Protein AF-0000000069057227 (afdb_homodimer)

pLDDT: mean 80.93, std 20.69, range [34.03, 97.88]

Foldseek 3Di:
DVVVVVVVVVVVVVVVVVVVVVVVVVLVVLLVVCLVPVVVLLVVLVVLLVVLLVVLVCCCVPVVDDPVLSVLLNVLSVLLVVQSVCPPAGDCPDPSNVVNVVSLVVNVVVLCVRCVVPVDDPVVSVVCCCRRRCPNVVSNVSSPSNNVVPPPPPPPPDDPVVVVVVVVVVVVVVVVVVVVVVVVVVVVVD/DVVVVVVVVVVVVVVVVVVVVVVVVVLVVLLVVCLVPVVVLLVVLVVLLVVLLVVLVCCCVPVVDDPVLSVLLNVLSVLLVVQSVCPPAGDCPDPSNVVNVVSLVVNVVVLCVRCVVPVDDPVVSVVCCCRRRCPNVVSNVSSNSNNVVPPPPPPPDDDPVVVVVVVVVVVVVVVVVVVVVVVVVVVVVD

Structure (mmCIF, N/CA/C/O backbone):
data_AF-0000000069057227-model_v1
#
loop_
_entity.id
_entity.type
_entity.pdbx_description
1 polymer 'Protein TEX261'
#
loop_
_atom_site.group_PDB
_atom_site.id
_atom_site.type_symbol
_atom_site.label_atom_id
_atom_site.label_alt_id
_atom_site.label_comp_id
_atom_site.label_asym_id
_atom_site.label_entity_id
_atom_site.label_seq_id
_atom_site.pdbx_PDB_ins_code
_atom_site.Cartn_x
_atom_site.Cartn_y
_atom_site.Cartn_z
_atom_site.occupancy
_atom_site.B_iso_or_equiv
_atom_site.auth_seq_id
_atom_site.auth_comp_id
_atom_site.auth_asym_id
_atom_site.auth_atom_id
_atom_site.pdbx_PDB_model_num
ATOM 1 N N . MET A 1 1 ? -23.094 21.875 3.227 1 73.94 1 MET A N 1
ATOM 2 C CA . MET A 1 1 ? -22.094 20.797 3.342 1 73.94 1 MET A CA 1
ATOM 3 C C . MET A 1 1 ? -21.234 20.719 2.084 1 73.94 1 MET A C 1
ATOM 5 O O . MET A 1 1 ? -20.656 19.672 1.795 1 73.94 1 MET A O 1
ATOM 9 N N . ILE A 1 2 ? -21.266 21.828 1.346 1 79.31 2 ILE A N 1
ATOM 10 C CA . ILE A 1 2 ? -20.641 21.953 0.037 1 79.31 2 ILE A CA 1
ATOM 11 C C . ILE A 1 2 ? -19.125 21.906 0.189 1 79.31 2 ILE A C 1
ATOM 13 O O . ILE A 1 2 ? -18.438 21.266 -0.604 1 79.31 2 ILE A O 1
ATOM 17 N N . PHE A 1 3 ? -18.641 22.484 1.221 1 90.69 3 PHE A N 1
ATOM 18 C CA . PHE A 1 3 ? -17.188 22.562 1.351 1 90.69 3 PHE A CA 1
ATOM 19 C C . PHE A 1 3 ? -16.625 21.203 1.753 1 90.69 3 PHE A C 1
ATOM 21 O O . PHE A 1 3 ? -15.484 20.891 1.412 1 90.69 3 PHE A O 1
ATOM 28 N N . MET A 1 4 ? -17.484 20.469 2.295 1 89.75 4 MET A N 1
ATOM 29 C CA . MET A 1 4 ? -17.062 19.125 2.674 1 89.75 4 MET A CA 1
ATOM 30 C C . MET A 1 4 ? -16.828 18.266 1.438 1 89.75 4 MET A C 1
ATOM 32 O O . MET A 1 4 ? -15.961 17.391 1.452 1 89.75 4 MET A O 1
ATOM 36 N N . PHE A 1 5 ? -17.547 18.578 0.47 1 90.56 5 PHE A N 1
ATOM 37 C CA . PHE A 1 5 ? -17.344 17.844 -0.779 1 90.56 5 PHE A CA 1
ATOM 38 C C . PHE A 1 5 ? -15.961 18.156 -1.357 1 90.56 5 PHE A C 1
ATOM 40 O O . PHE A 1 5 ? -15.32 17.281 -1.94 1 90.56 5 PHE A O 1
ATOM 47 N N . LEU A 1 6 ? -15.594 19.344 -1.167 1 92.5 6 LEU A N 1
ATOM 48 C CA . LEU A 1 6 ? -14.258 19.719 -1.617 1 92.5 6 LEU A CA 1
ATOM 49 C C . LEU A 1 6 ? -13.188 19 -0.812 1 92.5 6 LEU A C 1
ATOM 51 O O . LEU A 1 6 ? -12.211 18.484 -1.378 1 92.5 6 LEU A O 1
ATOM 55 N N . VAL A 1 7 ? -13.398 18.922 0.447 1 94.06 7 VAL A N 1
ATOM 56 C CA . VAL A 1 7 ? -12.445 18.234 1.32 1 94.06 7 VAL A CA 1
ATOM 57 C C . VAL A 1 7 ? -12.406 16.75 0.978 1 94.06 7 VAL A C 1
ATOM 59 O O . VAL A 1 7 ? -11.328 16.141 0.958 1 94.06 7 VAL A O 1
ATOM 62 N N . ILE A 1 8 ? -13.492 16.188 0.629 1 93.88 8 ILE A N 1
ATOM 63 C CA . ILE A 1 8 ? -13.562 14.781 0.226 1 93.88 8 ILE A CA 1
ATOM 64 C C . ILE A 1 8 ? -12.766 14.578 -1.062 1 93.88 8 ILE A C 1
ATOM 66 O O . ILE A 1 8 ? -12 13.617 -1.178 1 93.88 8 ILE A O 1
ATOM 70 N N . ALA A 1 9 ? -12.977 15.492 -1.976 1 93.44 9 ALA A N 1
ATOM 71 C CA . ALA A 1 9 ? -12.273 15.398 -3.254 1 93.44 9 ALA A CA 1
ATOM 72 C C . ALA A 1 9 ? -10.766 15.461 -3.055 1 93.44 9 ALA A C 1
ATOM 74 O O . ALA A 1 9 ? -10.023 14.656 -3.631 1 93.44 9 ALA A O 1
ATOM 75 N N . ILE A 1 10 ? -10.297 16.312 -2.23 1 94.44 10 ILE A N 1
ATOM 76 C CA . ILE A 1 10 ? -8.875 16.453 -1.944 1 94.44 10 ILE A CA 1
ATOM 77 C C . ILE A 1 10 ? -8.352 15.195 -1.264 1 94.44 10 ILE A C 1
ATOM 79 O O . ILE A 1 10 ? -7.27 14.703 -1.6 1 94.44 10 ILE A O 1
ATOM 83 N N . ALA A 1 11 ? -9.117 14.688 -0.417 1 94.56 11 ALA A N 1
ATOM 84 C CA . ALA A 1 11 ? -8.719 13.492 0.321 1 94.56 11 ALA A CA 1
ATOM 85 C C . ALA A 1 11 ? -8.57 12.297 -0.613 1 94.56 11 ALA A C 1
ATOM 87 O O . ALA A 1 11 ? -7.594 11.547 -0.518 1 94.56 11 ALA A O 1
ATOM 88 N N . VAL A 1 12 ? -9.523 12.156 -1.506 1 93.75 12 VAL A N 1
ATOM 89 C CA . VAL A 1 12 ? -9.508 11.031 -2.428 1 93.75 12 VAL A CA 1
ATOM 90 C C . VAL A 1 12 ? -8.273 11.102 -3.32 1 93.75 12 VAL A C 1
ATOM 92 O O . VAL A 1 12 ? -7.594 10.102 -3.537 1 93.75 12 VAL A O 1
ATOM 95 N N . VAL A 1 13 ? -7.996 12.242 -3.775 1 91.69 13 VAL A N 1
ATOM 96 C CA . VAL A 1 13 ? -6.84 12.438 -4.641 1 91.69 13 VAL A CA 1
ATOM 97 C C . VAL A 1 13 ? -5.559 12.117 -3.873 1 91.69 13 VAL A C 1
ATOM 99 O O . VAL A 1 13 ? -4.676 11.422 -4.383 1 91.69 13 VAL A O 1
ATOM 102 N N . LEU A 1 14 ? -5.434 12.562 -2.693 1 92.81 14 LEU A N 1
ATOM 103 C CA . LEU A 1 14 ? -4.266 12.312 -1.857 1 92.81 14 LEU A CA 1
ATOM 104 C C . LEU A 1 14 ? -4.117 10.828 -1.55 1 92.81 14 LEU A C 1
ATOM 106 O O . LEU A 1 14 ? -3.014 10.281 -1.606 1 92.81 14 LEU A O 1
ATOM 110 N N . GLN A 1 15 ? -5.227 10.266 -1.294 1 92.69 15 GLN A N 1
ATOM 111 C CA . GLN A 1 15 ? -5.199 8.852 -0.96 1 92.69 15 GLN A CA 1
ATOM 112 C C . GLN A 1 15 ? -4.793 8.008 -2.168 1 92.69 15 GLN A C 1
ATOM 114 O O . GLN A 1 15 ? -3.984 7.082 -2.045 1 92.69 15 GLN A O 1
ATOM 119 N N . ILE A 1 16 ? -5.328 8.312 -3.271 1 92.88 16 ILE A N 1
ATOM 120 C CA . ILE A 1 16 ? -4.973 7.594 -4.488 1 92.88 16 ILE A CA 1
ATOM 121 C C . ILE A 1 16 ? -3.488 7.785 -4.789 1 92.88 16 ILE A C 1
ATOM 123 O O . ILE A 1 16 ? -2.793 6.832 -5.148 1 92.88 16 ILE A O 1
ATOM 127 N N . ALA A 1 17 ? -3.025 8.961 -4.625 1 89.94 17 ALA A N 1
ATOM 128 C CA . ALA A 1 17 ? -1.615 9.25 -4.875 1 89.94 17 ALA A CA 1
ATOM 129 C C . ALA A 1 17 ? -0.718 8.477 -3.912 1 89.94 17 ALA A C 1
ATOM 131 O O . ALA A 1 17 ? 0.281 7.887 -4.324 1 89.94 17 ALA A O 1
ATOM 132 N N . LEU A 1 18 ? -1.053 8.492 -2.684 1 92.69 18 LEU A N 1
ATOM 133 C CA . LEU A 1 18 ? -0.251 7.805 -1.675 1 92.69 18 LEU A CA 1
ATOM 134 C C . LEU A 1 18 ? -0.259 6.297 -1.906 1 92.69 18 LEU A C 1
ATOM 136 O O . LEU A 1 18 ? 0.792 5.652 -1.861 1 92.69 18 LEU A O 1
ATOM 140 N N . ILE A 1 19 ? -1.396 5.82 -2.195 1 93.38 19 ILE A N 1
ATOM 141 C CA . ILE A 1 19 ? -1.524 4.391 -2.447 1 93.38 19 ILE A CA 1
ATOM 142 C C . ILE A 1 19 ? -0.694 4.004 -3.668 1 93.38 19 ILE A C 1
ATOM 144 O O . ILE A 1 19 ? -0.01 2.979 -3.664 1 93.38 19 ILE A O 1
ATOM 148 N N . SER A 1 20 ? -0.792 4.797 -4.68 1 90.69 20 SER A N 1
ATOM 149 C CA . SER A 1 20 ? -0.023 4.531 -5.891 1 90.69 20 SER A CA 1
ATOM 150 C C . SER A 1 20 ? 1.474 4.504 -5.598 1 90.69 20 SER A C 1
ATOM 152 O O . SER A 1 20 ? 2.189 3.623 -6.086 1 90.69 20 SER A O 1
ATOM 154 N N . VAL A 1 21 ? 1.941 5.414 -4.801 1 90.38 21 VAL A N 1
ATOM 155 C CA . VAL A 1 21 ? 3.354 5.453 -4.438 1 90.38 21 VAL A CA 1
ATOM 156 C C . VAL A 1 21 ? 3.715 4.211 -3.625 1 90.38 21 VAL A C 1
ATOM 158 O O . VAL A 1 21 ? 4.762 3.6 -3.846 1 90.38 21 VAL A O 1
ATOM 161 N N . PHE A 1 22 ? 2.863 3.865 -2.709 1 91.88 22 PHE A N 1
ATOM 162 C CA . PHE A 1 22 ? 3.133 2.711 -1.858 1 91.88 22 PHE A CA 1
ATOM 163 C C . PHE A 1 22 ? 3.174 1.43 -2.682 1 91.88 22 PHE A C 1
ATOM 165 O O . PHE A 1 22 ? 4.066 0.598 -2.5 1 91.88 22 PHE A O 1
ATOM 172 N N . ILE A 1 23 ? 2.248 1.351 -3.543 1 91.94 23 ILE A N 1
ATOM 173 C CA . ILE A 1 23 ? 2.213 0.174 -4.406 1 91.94 23 ILE A CA 1
ATOM 174 C C . ILE A 1 23 ? 3.455 0.148 -5.293 1 91.94 23 ILE A C 1
ATOM 176 O O . ILE A 1 23 ? 4.129 -0.878 -5.395 1 91.94 23 ILE A O 1
ATOM 180 N N . GLY A 1 24 ? 3.73 1.257 -5.957 1 89.81 24 GLY A N 1
ATOM 181 C CA . GLY A 1 24 ? 4.906 1.342 -6.805 1 89.81 24 GLY A CA 1
ATOM 182 C C . GLY A 1 24 ? 6.195 1.016 -6.074 1 89.81 24 GLY A C 1
ATOM 183 O O . GLY A 1 24 ? 7.012 0.23 -6.562 1 89.81 24 GLY A O 1
ATOM 184 N N . ALA A 1 25 ? 6.391 1.604 -4.914 1 89.06 25 ALA A N 1
ATOM 185 C CA . ALA A 1 25 ? 7.582 1.361 -4.105 1 89.06 25 ALA A CA 1
ATOM 186 C C . ALA A 1 25 ? 7.648 -0.094 -3.65 1 89.06 25 ALA A C 1
ATOM 188 O O . ALA A 1 25 ? 8.727 -0.696 -3.631 1 89.06 25 ALA A O 1
ATOM 189 N N . GLY A 1 26 ? 6.555 -0.577 -3.281 1 91 26 GLY A N 1
ATOM 190 C CA . GLY A 1 26 ? 6.504 -1.965 -2.85 1 91 26 GLY A CA 1
ATOM 191 C C . GLY A 1 26 ? 6.875 -2.943 -3.949 1 91 26 GLY A C 1
ATOM 192 O O . GLY A 1 26 ? 7.668 -3.861 -3.729 1 91 26 GLY A O 1
ATOM 193 N N . VAL A 1 27 ? 6.27 -2.727 -5.113 1 89 27 VAL A N 1
ATOM 194 C CA . VAL A 1 27 ? 6.574 -3.582 -6.254 1 89 27 VAL A CA 1
ATOM 195 C C . VAL A 1 27 ? 8.055 -3.457 -6.617 1 89 27 VAL A C 1
ATOM 197 O O . VAL A 1 27 ? 8.711 -4.457 -6.906 1 89 27 VAL A O 1
ATOM 200 N N . TYR A 1 28 ? 8.477 -2.303 -6.574 1 85.19 28 TYR A N 1
ATOM 201 C CA . TYR A 1 28 ? 9.883 -2.066 -6.859 1 85.19 28 TYR A CA 1
ATOM 202 C C . TYR A 1 28 ? 10.773 -2.801 -5.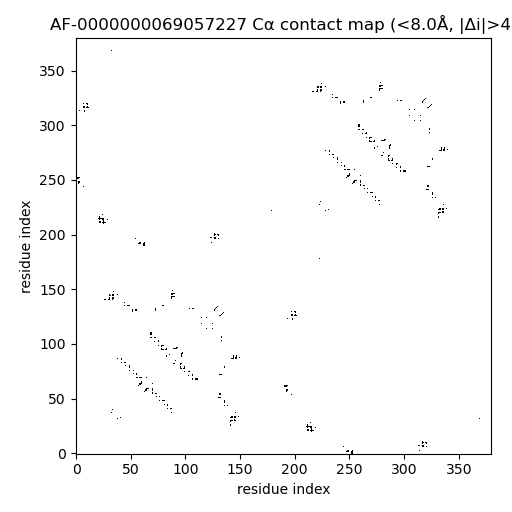859 1 85.19 28 TYR A C 1
ATOM 204 O O . TYR A 1 28 ? 11.758 -3.428 -6.242 1 85.19 28 TYR A O 1
ATOM 212 N N . TYR A 1 29 ? 10.445 -2.695 -4.695 1 86.81 29 TYR A N 1
ATOM 213 C CA . TYR A 1 29 ? 11.203 -3.348 -3.633 1 86.81 29 TYR A CA 1
ATOM 214 C C . TYR A 1 29 ? 11.211 -4.859 -3.82 1 86.81 29 TYR A C 1
ATOM 216 O O . TYR A 1 29 ? 12.266 -5.496 -3.715 1 86.81 29 TYR A O 1
ATOM 224 N N . LEU A 1 30 ? 10.18 -5.344 -4.09 1 90.31 30 LEU A N 1
ATOM 225 C CA . LEU A 1 30 ? 10.07 -6.785 -4.285 1 90.31 30 LEU A CA 1
ATOM 226 C C . LEU A 1 30 ? 10.828 -7.223 -5.531 1 90.31 30 LEU A C 1
ATOM 228 O O . LEU A 1 30 ? 11.461 -8.281 -5.539 1 90.31 30 LEU A O 1
ATOM 232 N N . ALA A 1 31 ? 10.727 -6.449 -6.566 1 86.69 31 ALA A N 1
ATOM 233 C CA . ALA A 1 31 ? 11.461 -6.75 -7.793 1 86.69 31 ALA A CA 1
ATOM 234 C C . ALA A 1 31 ? 12.961 -6.762 -7.539 1 86.69 31 ALA A C 1
ATOM 236 O O . ALA A 1 31 ? 13.672 -7.645 -8.031 1 86.69 31 ALA A O 1
ATOM 237 N N . GLU A 1 32 ? 13.398 -5.812 -6.855 1 84.5 32 GLU A N 1
ATOM 238 C CA . GLU A 1 32 ? 14.812 -5.762 -6.484 1 84.5 32 GLU A CA 1
ATOM 239 C C . GLU A 1 32 ? 15.203 -6.98 -5.652 1 84.5 32 GLU A C 1
ATOM 241 O O . GLU A 1 32 ? 16.297 -7.527 -5.82 1 84.5 32 GLU A O 1
ATOM 246 N N . PHE A 1 33 ? 14.398 -7.332 -4.785 1 84.56 33 PHE A N 1
ATOM 247 C CA . PHE A 1 33 ? 14.641 -8.516 -3.969 1 84.56 33 PHE A CA 1
ATOM 248 C C . PHE A 1 33 ? 14.789 -9.758 -4.84 1 84.56 33 PHE A C 1
ATOM 250 O O . PHE A 1 33 ? 15.695 -10.562 -4.633 1 84.56 33 PHE A O 1
ATOM 257 N N . VAL A 1 34 ? 13.922 -9.898 -5.816 1 88.25 34 VAL A N 1
ATOM 258 C CA . VAL A 1 34 ? 13.953 -11.031 -6.734 1 88.25 34 VAL A CA 1
ATOM 259 C C . VAL A 1 34 ? 15.258 -11.016 -7.527 1 88.25 34 VAL A C 1
ATOM 261 O O . VAL A 1 34 ? 15.875 -12.062 -7.742 1 88.25 34 VAL A O 1
ATOM 264 N N . GLU A 1 35 ? 15.711 -9.875 -7.949 1 84.44 35 GLU A N 1
ATOM 265 C CA . GLU A 1 35 ? 16.938 -9.734 -8.719 1 84.44 35 GLU A CA 1
ATOM 266 C C . GLU A 1 35 ? 18.172 -10.094 -7.879 1 84.44 35 GLU A C 1
ATOM 268 O O . GLU A 1 35 ? 19.094 -10.75 -8.359 1 84.44 35 GLU A O 1
ATOM 273 N N . GLU A 1 36 ? 18.141 -9.734 -6.703 1 83.94 36 GLU A N 1
ATOM 274 C CA . GLU A 1 36 ? 19.281 -9.953 -5.82 1 83.94 36 GLU A CA 1
ATOM 275 C C . GLU A 1 36 ? 19.312 -11.383 -5.297 1 83.94 36 GLU A C 1
ATOM 277 O O . GLU A 1 36 ? 20.375 -11.922 -5 1 83.94 36 GLU A O 1
ATOM 282 N N . HIS A 1 37 ? 18.188 -11.961 -5.121 1 86.5 37 HIS A N 1
ATOM 283 C CA . HIS A 1 37 ? 18.078 -13.312 -4.578 1 86.5 37 HIS A CA 1
ATOM 284 C C . HIS A 1 37 ? 17.281 -14.227 -5.516 1 86.5 37 HIS A C 1
ATOM 286 O O . HIS A 1 37 ? 16.297 -14.836 -5.109 1 86.5 37 HIS A O 1
ATOM 292 N N . THR A 1 38 ? 17.719 -14.422 -6.617 1 86.88 38 THR A N 1
ATOM 293 C CA . THR A 1 38 ? 17.031 -15.156 -7.668 1 86.88 38 THR A CA 1
ATOM 294 C C . THR A 1 38 ? 16.875 -16.625 -7.281 1 86.88 38 THR A C 1
ATOM 296 O O . THR A 1 38 ? 15.805 -17.219 -7.473 1 86.88 38 THR A O 1
ATOM 299 N N . ALA A 1 39 ? 17.953 -17.172 -6.762 1 88.44 39 ALA A N 1
ATOM 300 C CA . ALA A 1 39 ? 17.906 -18.578 -6.383 1 88.44 39 ALA A CA 1
ATOM 301 C C . ALA A 1 39 ? 16.844 -18.828 -5.305 1 88.44 39 ALA A C 1
ATOM 303 O O . ALA A 1 39 ? 16.078 -19.781 -5.379 1 88.44 39 ALA A O 1
ATOM 304 N N . LEU A 1 40 ? 16.891 -18.016 -4.355 1 88.75 40 LEU A N 1
ATOM 305 C CA . LEU A 1 40 ? 15.891 -18.109 -3.295 1 88.75 40 LEU A CA 1
ATOM 306 C C . LEU A 1 40 ? 14.484 -17.922 -3.852 1 88.75 40 LEU A C 1
ATOM 308 O O . LEU A 1 40 ? 13.555 -18.625 -3.457 1 88.75 40 LEU A O 1
ATOM 312 N N . THR A 1 41 ? 14.312 -16.953 -4.664 1 91.25 41 THR A N 1
ATOM 313 C CA . THR A 1 41 ? 13.008 -16.672 -5.262 1 91.25 41 THR A CA 1
ATOM 314 C C . THR A 1 41 ? 12.484 -17.891 -6.02 1 91.25 41 THR A C 1
ATOM 316 O O . THR A 1 41 ? 11.305 -18.219 -5.914 1 91.25 41 THR A O 1
ATOM 319 N N . LYS A 1 42 ? 13.312 -18.531 -6.734 1 92.81 42 LYS A N 1
ATOM 320 C CA . LYS A 1 42 ? 12.922 -19.734 -7.461 1 92.81 42 LYS A CA 1
ATOM 321 C C . LYS A 1 42 ? 12.391 -20.797 -6.508 1 92.81 42 LYS A C 1
ATOM 323 O O . LYS A 1 42 ? 11.352 -21.406 -6.773 1 92.81 42 LYS A O 1
ATOM 328 N N . LYS A 1 43 ? 13.078 -20.969 -5.488 1 93.69 43 LYS A N 1
ATOM 329 C CA . LYS A 1 43 ? 12.664 -21.938 -4.484 1 93.69 43 LYS A CA 1
ATOM 330 C C . LYS A 1 43 ? 11.312 -21.578 -3.885 1 93.69 43 LYS A C 1
ATOM 332 O O . LYS A 1 43 ? 10.453 -22.438 -3.686 1 93.69 43 LYS A O 1
ATOM 337 N N . VAL A 1 44 ? 11.164 -20.344 -3.605 1 93.06 44 VAL A N 1
ATOM 338 C CA . VAL A 1 44 ? 9.922 -19.844 -3.012 1 93.06 44 VAL A CA 1
ATOM 339 C C . VAL A 1 44 ? 8.766 -20.078 -3.979 1 93.06 44 VAL A C 1
ATOM 341 O O . VAL A 1 44 ? 7.684 -20.516 -3.574 1 93.06 44 VAL A O 1
ATOM 344 N N . ILE A 1 45 ? 8.969 -19.781 -5.207 1 94.75 45 ILE A N 1
ATOM 345 C CA . ILE A 1 45 ? 7.926 -19.969 -6.211 1 94.75 45 ILE A CA 1
ATOM 346 C C . ILE A 1 45 ? 7.566 -21.453 -6.289 1 94.75 45 ILE A C 1
ATOM 348 O O . ILE A 1 45 ? 6.383 -21.812 -6.332 1 94.75 45 ILE A O 1
ATOM 352 N N . LYS A 1 46 ? 8.555 -22.281 -6.32 1 95.56 46 LYS A N 1
ATOM 353 C CA . LYS A 1 46 ? 8.344 -23.719 -6.383 1 95.56 46 LYS A CA 1
ATOM 354 C C . LYS A 1 46 ? 7.484 -24.203 -5.215 1 95.56 46 LYS A C 1
ATOM 356 O O . LYS A 1 46 ? 6.5 -24.922 -5.414 1 95.56 46 LYS A O 1
ATOM 361 N N . TRP A 1 47 ? 7.844 -23.812 -4.098 1 95.25 47 TRP A N 1
ATOM 362 C CA . TRP A 1 47 ? 7.098 -24.203 -2.906 1 95.25 47 TRP A CA 1
ATOM 363 C C . TRP A 1 47 ? 5.672 -23.656 -2.959 1 95.25 47 TRP A C 1
ATOM 365 O O . TRP A 1 47 ? 4.73 -24.344 -2.551 1 95.25 47 TRP A O 1
ATOM 375 N N . THR A 1 48 ? 5.562 -22.375 -3.379 1 96.19 48 THR A N 1
ATOM 376 C CA . THR A 1 48 ? 4.238 -21.766 -3.49 1 96.19 48 THR A CA 1
ATOM 377 C C . THR A 1 48 ? 3.355 -22.578 -4.438 1 96.19 48 THR A C 1
ATOM 379 O O . THR A 1 48 ? 2.18 -22.812 -4.152 1 96.19 48 THR A O 1
ATOM 382 N N . ILE A 1 49 ? 3.92 -23.047 -5.523 1 97.19 49 ILE A N 1
ATOM 383 C CA . ILE A 1 49 ? 3.178 -23.844 -6.484 1 97.19 49 ILE A CA 1
ATOM 384 C C . ILE A 1 49 ? 2.654 -25.109 -5.805 1 97.19 49 ILE A C 1
ATOM 386 O O . ILE A 1 49 ? 1.48 -25.453 -5.949 1 97.19 49 ILE A O 1
ATOM 390 N N . HIS A 1 50 ? 3.488 -25.719 -5.043 1 96.75 50 HIS A N 1
ATOM 391 C CA . HIS A 1 50 ? 3.094 -26.938 -4.355 1 96.75 50 HIS A CA 1
ATOM 392 C C . HIS A 1 50 ? 1.976 -26.672 -3.354 1 96.75 50 HIS A C 1
ATOM 394 O O . HIS A 1 50 ? 1.021 -27.438 -3.26 1 96.75 50 HIS A O 1
ATOM 400 N N . VAL A 1 51 ? 2.119 -25.641 -2.65 1 95.81 51 VAL A N 1
ATOM 401 C CA . VAL A 1 51 ? 1.111 -25.297 -1.655 1 95.81 51 VAL A CA 1
ATOM 402 C C . VAL A 1 51 ? -0.229 -25.047 -2.342 1 95.81 51 VAL A C 1
ATOM 404 O O . VAL A 1 51 ? -1.271 -25.5 -1.873 1 95.81 51 VAL A O 1
ATOM 407 N N . VAL A 1 52 ? -0.222 -24.328 -3.477 1 97.25 52 VAL A N 1
ATOM 408 C CA . VAL A 1 52 ? -1.456 -24 -4.184 1 97.25 52 VAL A CA 1
ATOM 409 C C . VAL A 1 52 ? -2.072 -25.266 -4.758 1 97.25 52 VAL A C 1
ATOM 411 O O . VAL A 1 52 ? -3.297 -25.422 -4.77 1 97.25 52 VAL A O 1
ATOM 414 N N . ILE A 1 53 ? -1.251 -26.219 -5.242 1 97.25 53 ILE A N 1
ATOM 415 C CA . ILE A 1 53 ? -1.737 -27.5 -5.734 1 97.25 53 ILE A CA 1
ATOM 416 C C . ILE A 1 53 ? -2.455 -28.25 -4.609 1 97.25 53 ILE A C 1
ATOM 418 O O . ILE A 1 53 ? -3.551 -28.781 -4.809 1 97.25 53 ILE A O 1
ATOM 422 N N . ILE A 1 54 ? -1.864 -28.234 -3.471 1 96.25 54 ILE A N 1
ATOM 423 C CA . ILE A 1 54 ? -2.465 -28.891 -2.312 1 96.25 54 ILE A CA 1
ATOM 424 C C . ILE A 1 54 ? -3.793 -28.219 -1.971 1 96.25 54 ILE A C 1
ATOM 426 O O . ILE A 1 54 ? -4.766 -28.891 -1.624 1 96.25 54 ILE A O 1
ATOM 430 N N . CYS A 1 55 ? -3.842 -26.938 -2.088 1 95.81 55 CYS A N 1
ATOM 431 C CA . CYS A 1 55 ? -5.078 -26.203 -1.828 1 95.81 55 CYS A CA 1
ATOM 432 C C . CYS A 1 55 ? -6.168 -26.609 -2.814 1 95.81 55 CYS A C 1
ATOM 434 O O . CYS A 1 55 ? -7.32 -26.828 -2.428 1 95.81 55 CYS A O 1
ATOM 436 N N . HIS A 1 56 ? -5.82 -26.75 -4.09 1 96.69 56 HIS A N 1
ATOM 437 C CA . HIS A 1 56 ? -6.789 -27.172 -5.098 1 96.69 56 HIS A CA 1
ATOM 438 C C . HIS A 1 56 ? -7.332 -28.562 -4.785 1 96.69 56 HIS A C 1
ATOM 440 O O . HIS A 1 56 ? -8.539 -28.781 -4.844 1 96.69 56 HIS A O 1
ATOM 446 N N . ILE A 1 57 ? -6.453 -29.453 -4.418 1 95.75 57 ILE A N 1
ATOM 447 C CA . ILE A 1 57 ? -6.852 -30.812 -4.102 1 95.75 57 ILE A CA 1
ATOM 448 C C . ILE A 1 57 ? -7.754 -30.828 -2.873 1 95.75 57 ILE A C 1
ATOM 450 O O . ILE A 1 57 ? -8.781 -31.516 -2.848 1 95.75 57 ILE A O 1
ATOM 454 N N . GLY A 1 58 ? -7.379 -30.078 -1.907 1 94.81 58 GLY A N 1
ATOM 455 C CA . GLY A 1 58 ? -8.195 -29.969 -0.711 1 94.81 58 GLY A CA 1
ATOM 456 C C . GLY A 1 58 ? -9.578 -29.406 -0.981 1 94.81 58 GLY A C 1
ATOM 457 O O . GLY A 1 58 ? -10.57 -29.875 -0.419 1 94.81 58 GLY A O 1
ATOM 458 N N . LEU A 1 59 ? -9.695 -28.406 -1.794 1 95.06 59 LEU A N 1
ATOM 459 C CA . LEU A 1 59 ? -10.977 -27.797 -2.131 1 95.06 59 LEU A CA 1
ATOM 460 C C . LEU A 1 59 ? -11.875 -28.797 -2.861 1 95.06 59 LEU A C 1
ATOM 462 O O . LEU A 1 59 ? -13.094 -28.781 -2.678 1 95.06 59 LEU A O 1
ATOM 466 N N . TYR A 1 60 ? -11.281 -29.594 -3.639 1 94.25 60 TYR A N 1
ATOM 467 C CA . TYR A 1 60 ? -12.047 -30.625 -4.34 1 94.25 60 TYR A CA 1
ATOM 468 C C . TYR A 1 60 ? -12.547 -31.688 -3.373 1 94.25 60 TYR A C 1
ATOM 470 O O . TYR A 1 60 ? -13.734 -32.031 -3.367 1 94.25 60 TYR A O 1
ATOM 478 N N . VAL A 1 61 ? -11.695 -32.188 -2.494 1 93.81 61 VAL A N 1
ATOM 479 C CA . VAL A 1 61 ? -11.984 -33.344 -1.624 1 93.81 61 VAL A CA 1
ATOM 480 C C . VAL A 1 61 ? -12.906 -32.906 -0.49 1 93.81 61 VAL A C 1
ATOM 482 O O . VAL A 1 61 ? -13.875 -33.594 -0.173 1 93.81 61 VAL A O 1
ATOM 485 N N . PHE A 1 62 ? -12.758 -31.688 0.068 1 91.62 62 PHE A N 1
ATOM 486 C CA . PHE A 1 62 ? -13.445 -31.312 1.296 1 91.62 62 PHE A CA 1
ATOM 487 C C . PHE A 1 62 ? -14.594 -30.359 1 1 91.62 62 PHE A C 1
ATOM 489 O O . PHE A 1 62 ? -15.578 -30.312 1.738 1 91.62 62 PHE A O 1
ATOM 496 N N . ASP A 1 63 ? -14.492 -29.547 -0.024 1 90.75 63 ASP A N 1
ATOM 497 C CA . ASP A 1 63 ? -15.516 -28.531 -0.255 1 90.75 63 ASP A CA 1
ATOM 498 C C . ASP A 1 63 ? -16.312 -28.812 -1.527 1 90.75 63 ASP A C 1
ATOM 500 O O . ASP A 1 63 ? -17.188 -28.047 -1.912 1 90.75 63 ASP A O 1
ATOM 504 N N . ASN A 1 64 ? -15.984 -29.859 -2.232 1 88.06 64 ASN A N 1
ATOM 505 C CA . ASN A 1 64 ? -16.719 -30.344 -3.393 1 88.06 64 ASN A CA 1
ATOM 506 C C . ASN A 1 64 ? -16.812 -29.297 -4.488 1 88.06 64 ASN A C 1
ATOM 508 O O . ASN A 1 64 ? -17.875 -29.078 -5.062 1 88.06 64 ASN A O 1
ATOM 512 N N . LEU A 1 65 ? -15.758 -28.609 -4.738 1 90.31 65 LEU A N 1
ATOM 513 C CA . LEU A 1 65 ? -15.711 -27.719 -5.887 1 90.31 65 LEU A CA 1
ATOM 514 C C . LEU A 1 65 ? -15.75 -28.5 -7.191 1 90.31 65 LEU A C 1
ATOM 516 O O . LEU A 1 65 ? -15.336 -29.672 -7.234 1 90.31 65 LEU A O 1
ATOM 520 N N . PRO A 1 66 ? -16.375 -27.891 -8.188 1 92.19 66 PRO A N 1
ATOM 521 C CA . PRO A 1 66 ? -16.484 -28.594 -9.461 1 92.19 66 PRO A CA 1
ATOM 522 C C . PRO A 1 66 ? -15.125 -29.047 -10 1 92.19 66 PRO A C 1
ATOM 524 O O . PRO A 1 66 ? -14.125 -28.328 -9.859 1 92.19 66 PRO A O 1
ATOM 527 N N . LEU A 1 67 ? -15.078 -30.141 -10.594 1 93.94 67 LEU A N 1
ATOM 528 C CA . LEU A 1 67 ? -13.859 -30.75 -11.102 1 93.94 67 LEU A CA 1
ATOM 529 C C . LEU A 1 67 ? -13.25 -29.906 -12.219 1 93.94 67 LEU A C 1
ATOM 531 O O . LEU A 1 67 ? -12.031 -29.812 -12.352 1 93.94 67 LEU A O 1
ATOM 535 N N . THR A 1 68 ? -14.07 -29.25 -12.992 1 94.75 68 THR A N 1
ATOM 536 C CA . THR A 1 68 ? -13.57 -28.422 -14.094 1 94.75 68 THR A CA 1
ATOM 537 C C . THR A 1 68 ? -12.734 -27.266 -13.562 1 94.75 68 THR A C 1
ATOM 539 O O . THR A 1 68 ? -11.664 -26.969 -14.102 1 94.75 68 THR A O 1
ATOM 542 N N . LEU A 1 69 ? -13.242 -26.703 -12.547 1 95 69 LEU A N 1
ATOM 543 C CA . LEU A 1 69 ? -12.531 -25.578 -11.93 1 95 69 LEU A CA 1
ATOM 544 C C . LEU A 1 69 ? -11.195 -26.031 -11.352 1 95 69 LEU A C 1
ATOM 546 O O . LEU A 1 69 ? -10.164 -25.406 -11.586 1 95 69 LEU A O 1
ATOM 550 N N . ILE A 1 70 ? -11.156 -27.125 -10.672 1 96.5 70 ILE A N 1
ATOM 551 C CA . ILE A 1 70 ? -9.969 -27.656 -10.016 1 96.5 70 ILE A CA 1
ATOM 552 C C . ILE A 1 70 ? -8.977 -28.172 -11.062 1 96.5 70 ILE A C 1
ATOM 554 O O . ILE A 1 70 ? -7.773 -27.922 -10.953 1 96.5 70 ILE A O 1
ATOM 558 N N . ALA A 1 71 ? -9.492 -28.844 -12.055 1 96.62 71 ALA A N 1
ATOM 559 C CA . ALA A 1 71 ? -8.641 -29.391 -13.102 1 96.62 71 ALA A CA 1
ATOM 560 C C . ALA A 1 71 ? -7.906 -28.297 -13.859 1 96.62 71 ALA A C 1
ATOM 562 O O . ALA A 1 71 ? -6.711 -28.406 -14.141 1 96.62 71 ALA A O 1
ATOM 563 N N . LEU A 1 72 ? -8.602 -27.297 -14.164 1 97.06 72 LEU A N 1
ATOM 564 C CA . LEU A 1 72 ? -7.973 -26.188 -14.867 1 97.06 72 LEU A CA 1
ATOM 565 C C . LEU A 1 72 ? -6.938 -25.5 -13.992 1 97.06 72 LEU A C 1
ATOM 567 O O . LEU A 1 72 ? -5.898 -25.047 -14.477 1 97.06 72 LEU A O 1
ATOM 571 N N . GLY A 1 73 ? -7.289 -25.328 -12.734 1 97.5 73 GLY A N 1
ATOM 572 C CA . GLY A 1 73 ? -6.328 -24.781 -11.789 1 97.5 73 GLY A CA 1
ATOM 573 C C . GLY A 1 73 ? -5.062 -25.609 -11.68 1 97.5 73 GLY A C 1
ATOM 574 O O . GLY A 1 73 ? -3.955 -25.062 -11.711 1 97.5 73 GLY A O 1
ATOM 575 N N . LEU A 1 74 ? -5.211 -26.891 -11.57 1 97.75 74 LEU A N 1
ATOM 576 C CA . LEU A 1 74 ? -4.07 -27.781 -11.469 1 97.75 74 LEU A CA 1
ATOM 577 C C . LEU A 1 74 ? -3.242 -27.75 -12.75 1 97.75 74 LEU A C 1
ATOM 579 O O . LEU A 1 74 ? -2.01 -27.766 -12.695 1 97.75 74 LEU A O 1
ATOM 583 N N . LEU A 1 75 ? -3.91 -27.719 -13.867 1 97.75 75 LEU A N 1
ATOM 584 C CA . LEU A 1 75 ? -3.213 -27.625 -15.148 1 97.75 75 LEU A CA 1
ATOM 585 C C . LEU A 1 75 ? -2.365 -26.359 -15.219 1 97.75 75 LEU A C 1
ATOM 587 O O . LEU A 1 75 ? -1.233 -26.391 -15.703 1 97.75 75 LEU A O 1
ATOM 591 N N . SER A 1 76 ? -2.93 -25.266 -14.781 1 97.75 76 SER A N 1
ATOM 592 C CA . SER A 1 76 ? -2.189 -24.016 -14.773 1 97.75 76 SER A CA 1
ATOM 593 C C . SER A 1 76 ? -0.899 -24.141 -13.969 1 97.75 76 SER A C 1
ATOM 595 O O . SER A 1 76 ? 0.148 -23.641 -14.383 1 97.75 76 SER A O 1
ATOM 597 N N . HIS A 1 77 ? -0.956 -24.781 -12.852 1 97.88 77 HIS A N 1
ATOM 598 C CA . HIS A 1 77 ? 0.208 -24.875 -11.977 1 97.88 77 HIS A CA 1
ATOM 599 C C . HIS A 1 77 ? 1.242 -25.844 -12.531 1 97.88 77 HIS A C 1
ATOM 601 O O . HIS A 1 77 ? 2.439 -25.703 -12.273 1 97.88 77 HIS A O 1
ATOM 607 N N . ILE A 1 78 ? 0.815 -26.812 -13.328 1 96.75 78 ILE A N 1
ATOM 608 C CA . ILE A 1 78 ? 1.756 -27.641 -14.07 1 96.75 78 ILE A CA 1
ATOM 609 C C . ILE A 1 78 ? 2.504 -26.797 -15.094 1 96.75 78 ILE A C 1
ATOM 611 O O . ILE A 1 78 ? 3.725 -26.906 -15.227 1 96.75 78 ILE A O 1
ATOM 615 N N . VAL A 1 79 ? 1.8 -26 -15.758 1 96.88 79 VAL A N 1
ATOM 616 C CA . VAL A 1 79 ? 2.406 -25.109 -16.734 1 96.88 79 VAL A CA 1
ATOM 617 C C . VAL A 1 79 ? 3.373 -24.156 -16.031 1 96.88 79 VAL A C 1
ATOM 619 O O . VAL A 1 79 ? 4.453 -23.859 -16.562 1 96.88 79 VAL A O 1
ATOM 622 N N . TYR A 1 80 ? 2.975 -23.672 -14.836 1 96.69 80 TYR A N 1
ATOM 623 C CA . TYR A 1 80 ? 3.855 -22.812 -14.062 1 96.69 80 TYR A CA 1
ATOM 624 C C . TYR A 1 80 ? 5.156 -23.516 -13.711 1 96.69 80 TYR A C 1
ATOM 626 O O . TYR A 1 80 ? 6.223 -22.906 -13.672 1 96.69 80 TYR A O 1
ATOM 634 N N . TYR A 1 81 ? 5.086 -24.797 -13.484 1 94.75 81 TYR A N 1
ATOM 635 C CA . TYR A 1 81 ? 6.289 -25.578 -13.211 1 94.75 81 TYR A CA 1
ATOM 636 C C . TYR A 1 81 ? 7.227 -25.562 -14.406 1 94.75 81 TYR A C 1
ATOM 638 O O . TYR A 1 81 ? 8.445 -25.453 -14.25 1 94.75 81 TYR A O 1
ATOM 646 N N . PHE A 1 82 ? 6.637 -25.641 -15.531 1 93.69 82 PHE A N 1
ATOM 647 C CA . PHE A 1 82 ? 7.445 -25.578 -16.75 1 93.69 82 PHE A CA 1
ATOM 648 C C . PHE A 1 82 ? 8.086 -24.203 -16.906 1 93.69 82 PHE A C 1
ATOM 650 O O . PHE A 1 82 ? 9.234 -24.109 -17.344 1 93.69 82 PHE A O 1
ATOM 657 N N . LEU A 1 83 ? 7.383 -23.266 -16.594 1 92.75 83 LEU A N 1
ATOM 658 C CA . LEU A 1 83 ? 7.926 -21.922 -16.656 1 92.75 83 LEU A CA 1
ATOM 659 C C . LEU A 1 83 ? 9.086 -21.75 -15.68 1 92.75 83 LEU A C 1
ATOM 661 O O . LEU A 1 83 ? 10.047 -21.031 -15.969 1 92.75 83 LEU A O 1
ATOM 665 N N . LEU A 1 84 ? 8.961 -22.406 -1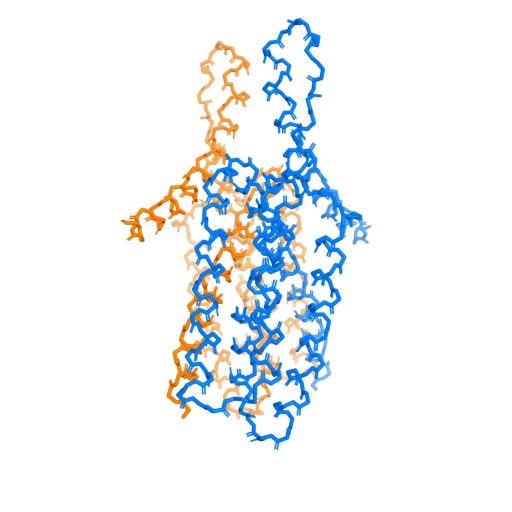4.594 1 92.69 84 LEU A N 1
ATOM 666 C CA . LEU A 1 84 ? 9.961 -22.312 -13.539 1 92.69 84 LEU A CA 1
ATOM 667 C C . LEU A 1 84 ? 11.289 -22.922 -13.992 1 92.69 84 LEU A C 1
ATOM 669 O O . LEU A 1 84 ? 12.352 -22.531 -13.5 1 92.69 84 LEU A O 1
ATOM 673 N N . THR A 1 85 ? 11.242 -23.797 -14.914 1 90.06 85 THR A N 1
ATOM 674 C CA . THR A 1 85 ? 12.453 -24.438 -15.406 1 90.06 85 THR A CA 1
ATOM 675 C C . THR A 1 85 ? 13.344 -23.438 -16.141 1 90.06 85 THR A C 1
ATOM 677 O O . THR A 1 85 ? 14.57 -23.547 -16.094 1 90.06 85 THR A O 1
ATOM 680 N N . ASP A 1 86 ? 12.789 -22.406 -16.688 1 86.44 86 ASP A N 1
ATOM 681 C CA . ASP A 1 86 ? 13.539 -21.406 -17.422 1 86.44 86 ASP A CA 1
ATOM 682 C C . ASP A 1 86 ? 13.82 -20.172 -16.547 1 86.44 86 ASP A C 1
ATOM 684 O O . ASP A 1 86 ? 14.336 -19.172 -17.031 1 86.44 86 ASP A O 1
ATOM 688 N N . PHE A 1 87 ? 13.492 -20.25 -15.375 1 87.19 87 PHE A N 1
ATOM 689 C CA . PHE A 1 87 ? 13.672 -19.141 -14.453 1 87.19 87 PHE A CA 1
ATOM 690 C C . PHE A 1 87 ? 15.148 -18.828 -14.258 1 87.19 87 PHE A C 1
ATOM 692 O O . PHE A 1 87 ? 15.969 -19.734 -14.117 1 87.19 87 PHE A O 1
ATOM 699 N N . PRO A 1 88 ? 15.508 -17.625 -14.344 1 85.25 88 PRO A N 1
ATOM 700 C CA . PRO A 1 88 ? 14.727 -16.391 -14.414 1 85.25 88 PRO A CA 1
ATOM 701 C C . PRO A 1 88 ? 14.602 -15.859 -15.836 1 85.25 88 PRO A C 1
ATOM 703 O O . PRO A 1 88 ? 14.008 -14.797 -16.047 1 85.25 88 PRO A O 1
ATOM 706 N N . HIS A 1 89 ? 15.148 -16.609 -16.688 1 81.75 89 HIS A N 1
ATOM 707 C CA . HIS A 1 89 ? 15.141 -16.156 -18.078 1 81.75 89 HIS A CA 1
ATOM 708 C C . HIS A 1 89 ? 13.922 -16.688 -18.828 1 81.75 89 HIS A C 1
ATOM 710 O O . HIS A 1 89 ? 14.016 -17.672 -19.562 1 81.75 89 HIS A O 1
ATOM 716 N N . PHE A 1 90 ? 12.875 -15.93 -18.719 1 81.25 90 PHE A N 1
ATOM 717 C CA . PHE A 1 90 ? 11.617 -16.297 -19.359 1 81.25 90 PHE A CA 1
ATOM 718 C C . PHE A 1 90 ? 11.594 -15.875 -20.812 1 81.25 90 PHE A C 1
ATOM 720 O O . PHE A 1 90 ? 12.031 -14.766 -21.141 1 81.25 90 PHE A O 1
ATOM 727 N N . ASN A 1 91 ? 11.195 -16.812 -21.656 1 81.94 91 ASN A N 1
ATOM 728 C CA . ASN A 1 91 ? 10.828 -16.453 -23.016 1 81.94 91 ASN A CA 1
ATOM 729 C C . ASN A 1 91 ? 9.328 -16.188 -23.141 1 81.94 91 ASN A C 1
ATOM 731 O O . ASN A 1 91 ? 8.516 -17.109 -23 1 81.94 91 ASN A O 1
ATOM 735 N N . LEU A 1 92 ? 8.961 -14.961 -23.312 1 83.25 92 LEU A N 1
ATOM 736 C CA . LEU A 1 92 ? 7.566 -14.523 -23.312 1 83.25 92 LEU A CA 1
ATOM 737 C C . LEU A 1 92 ? 6.812 -15.125 -24.484 1 83.25 92 LEU A C 1
ATOM 739 O O . LEU A 1 92 ? 5.578 -15.133 -24.5 1 83.25 92 LEU A O 1
ATOM 743 N N . THR A 1 93 ? 7.465 -15.664 -25.453 1 87.31 93 THR A N 1
ATOM 744 C CA . THR A 1 93 ? 6.816 -16.25 -26.625 1 87.31 93 THR A CA 1
ATOM 745 C C . THR A 1 93 ? 6.824 -17.766 -26.547 1 87.31 93 THR A C 1
ATOM 747 O O . THR A 1 93 ? 6.402 -18.438 -27.484 1 87.31 93 THR A O 1
ATOM 750 N N . SER A 1 94 ? 7.277 -18.266 -25.516 1 89.88 94 SER A N 1
ATOM 751 C CA . SER A 1 94 ? 7.301 -19.719 -25.344 1 89.88 94 SER A CA 1
ATOM 752 C C . SER A 1 94 ? 5.895 -20.281 -25.172 1 89.88 94 SER A C 1
ATOM 754 O O . SER A 1 94 ? 4.973 -19.562 -24.797 1 89.88 94 SER A O 1
ATOM 756 N N . LEU A 1 95 ? 5.758 -21.469 -25.531 1 91.38 95 LEU A N 1
ATOM 757 C CA . LEU A 1 95 ? 4.477 -22.156 -25.422 1 91.38 95 LEU A CA 1
ATOM 758 C C . LEU A 1 95 ? 4.02 -22.203 -23.969 1 91.38 95 LEU A C 1
ATOM 760 O O . LEU A 1 95 ? 2.83 -22.047 -23.672 1 91.38 95 LEU A O 1
ATOM 764 N N . SER A 1 96 ? 4.953 -22.375 -23.109 1 92.81 96 SER A N 1
ATOM 765 C CA . SER A 1 96 ? 4.633 -22.438 -21.688 1 92.81 96 SER A CA 1
ATOM 766 C C . SER A 1 96 ? 4.098 -21.094 -21.188 1 92.81 96 SER A C 1
ATOM 768 O O . SER A 1 96 ? 3.117 -21.062 -20.438 1 92.81 96 SER A O 1
ATOM 770 N N . PHE A 1 97 ? 4.684 -20.078 -21.656 1 92.94 97 PHE A N 1
ATOM 771 C CA . PHE A 1 97 ? 4.254 -18.75 -21.219 1 92.94 97 PHE A CA 1
ATOM 772 C C . PHE A 1 97 ? 2.881 -18.406 -21.781 1 92.94 97 PHE A C 1
ATOM 774 O O . PHE A 1 97 ? 1.988 -17.984 -21.047 1 92.94 97 PHE A O 1
ATOM 781 N N . ILE A 1 98 ? 2.682 -18.562 -22.984 1 94.94 98 ILE A N 1
ATOM 782 C CA . ILE A 1 98 ? 1.417 -18.266 -23.641 1 94.94 98 ILE A CA 1
ATOM 783 C C . ILE A 1 98 ? 0.3 -19.109 -23.031 1 94.94 98 ILE A C 1
ATOM 785 O O . ILE A 1 98 ? -0.79 -18.609 -22.766 1 94.94 98 ILE A O 1
ATOM 789 N N . SER A 1 99 ? 0.612 -20.328 -22.891 1 96 99 SER A N 1
ATOM 790 C CA . SER A 1 99 ? -0.371 -21.219 -22.281 1 96 99 SER A CA 1
ATOM 791 C C . SER A 1 99 ? -0.735 -20.766 -20.875 1 96 99 SER A C 1
ATOM 793 O O . SER A 1 99 ? -1.891 -20.875 -20.469 1 96 99 SER A O 1
ATOM 795 N N . SER A 1 100 ? 0.247 -20.266 -20.156 1 95.69 100 SER A N 1
ATOM 796 C CA . SER A 1 100 ? -0.018 -19.812 -18.797 1 95.69 100 SER A CA 1
ATOM 797 C C . SER A 1 100 ? -0.974 -18.609 -18.781 1 95.69 100 SER A C 1
ATOM 799 O O . SER A 1 100 ? -1.837 -18.516 -17.906 1 95.69 100 SER A O 1
ATOM 801 N N . ILE A 1 101 ? -0.882 -17.734 -19.766 1 95.5 101 ILE A N 1
ATOM 802 C CA . ILE A 1 101 ? -1.758 -16.578 -19.859 1 95.5 101 ILE A CA 1
ATOM 803 C C . ILE A 1 101 ? -3.174 -17.031 -20.219 1 95.5 101 ILE A C 1
ATOM 805 O O . ILE A 1 101 ? -4.145 -16.562 -19.609 1 95.5 101 ILE A O 1
ATOM 809 N N . ILE A 1 102 ? -3.27 -17.922 -21.141 1 96.69 102 ILE A N 1
ATOM 810 C CA . ILE A 1 102 ? -4.566 -18.422 -21.578 1 96.69 102 ILE A CA 1
ATOM 811 C C . ILE A 1 102 ? -5.262 -19.125 -20.422 1 96.69 102 ILE A C 1
ATOM 813 O O . ILE A 1 102 ? -6.449 -18.906 -20.172 1 96.69 102 ILE A O 1
ATOM 817 N N . LEU A 1 103 ? -4.539 -19.922 -19.75 1 97.25 103 LEU A N 1
ATOM 818 C CA . LEU A 1 103 ? -5.102 -20.656 -18.625 1 97.25 103 LEU A CA 1
ATOM 819 C C . LEU A 1 103 ? -5.484 -19.719 -17.484 1 97.25 103 LEU A C 1
ATOM 821 O O . LEU A 1 103 ? -6.48 -19.938 -16.797 1 97.25 103 LEU A O 1
ATOM 825 N N . LEU A 1 104 ? -4.691 -18.656 -17.297 1 97.12 104 LEU A N 1
ATOM 826 C CA . LEU A 1 104 ? -5.012 -17.656 -16.281 1 97.12 104 LEU A CA 1
ATOM 827 C C . LEU A 1 104 ? -6.355 -16.984 -16.578 1 97.12 104 LEU A C 1
ATOM 829 O O . LEU A 1 104 ? -7.195 -16.859 -15.68 1 97.12 104 LEU A O 1
ATOM 833 N N . ILE A 1 105 ? -6.555 -16.625 -17.766 1 96.94 105 ILE A N 1
ATOM 834 C CA . ILE A 1 105 ? -7.801 -15.992 -18.188 1 96.94 105 ILE A CA 1
ATOM 835 C C . ILE A 1 105 ? -8.945 -16.984 -18.062 1 96.94 105 ILE A C 1
ATOM 837 O O . ILE A 1 105 ? -10.016 -16.656 -17.531 1 96.94 105 ILE A O 1
ATOM 841 N N . GLY A 1 106 ? -8.75 -18.188 -18.531 1 97 106 GLY A N 1
ATOM 842 C CA . GLY A 1 106 ? -9.758 -19.219 -18.438 1 97 106 GLY A CA 1
ATOM 843 C C . GLY A 1 106 ? -10.18 -19.516 -17 1 97 106 GLY A C 1
ATOM 844 O O . GLY A 1 106 ? -11.359 -19.688 -16.719 1 97 106 GLY A O 1
ATOM 845 N N . ASN A 1 107 ? -9.211 -19.531 -16.188 1 97.38 107 ASN A N 1
ATOM 846 C CA . ASN A 1 107 ? -9.5 -19.766 -14.773 1 97.38 107 ASN A CA 1
ATOM 847 C C . ASN A 1 107 ? -10.336 -18.641 -14.172 1 97.38 107 ASN A C 1
ATOM 849 O O . ASN A 1 107 ? -11.195 -18.891 -13.32 1 97.38 107 ASN A O 1
ATOM 853 N N . HIS A 1 108 ? -10.117 -17.391 -14.578 1 96.31 108 HIS A N 1
ATOM 854 C CA . HIS A 1 108 ? -10.914 -16.266 -14.109 1 96.31 108 HIS A CA 1
ATOM 855 C C . HIS A 1 108 ? -12.375 -16.422 -14.516 1 96.31 108 HIS A C 1
ATOM 857 O O . HIS A 1 108 ? -13.281 -16.219 -13.703 1 96.31 108 HIS A O 1
ATOM 863 N N . VAL A 1 109 ? -12.562 -16.797 -15.695 1 96.06 109 VAL A N 1
ATOM 864 C CA . VAL A 1 109 ? -13.914 -16.922 -16.234 1 96.06 109 VAL A CA 1
ATOM 865 C C . VAL A 1 109 ? -14.648 -18.047 -15.5 1 96.06 109 VAL A C 1
ATOM 867 O O . VAL A 1 109 ? -15.781 -17.875 -15.055 1 96.06 109 VAL A O 1
ATOM 870 N N . LEU A 1 110 ? -14 -19.172 -15.359 1 95.19 110 LEU A N 1
ATOM 871 C CA . LEU A 1 110 ? -14.625 -20.312 -14.703 1 95.19 110 LEU A CA 1
ATOM 872 C C . LEU A 1 110 ? -14.906 -20.016 -13.234 1 95.19 110 LEU A C 1
ATOM 874 O O . LEU A 1 110 ? -15.969 -20.359 -12.719 1 95.19 110 LEU A O 1
ATOM 878 N N . ALA A 1 111 ? -13.938 -19.375 -12.586 1 94.38 111 ALA A N 1
ATOM 879 C CA . ALA A 1 111 ? -14.109 -19.047 -11.18 1 94.38 111 ALA A CA 1
ATOM 880 C C . ALA A 1 111 ? -15.266 -18.062 -10.984 1 94.38 111 ALA A C 1
ATOM 882 O O . ALA A 1 111 ? -16.094 -18.25 -10.086 1 94.38 111 ALA A O 1
ATOM 883 N N . PHE A 1 112 ? -15.375 -17.078 -11.812 1 93 112 PHE A N 1
ATOM 884 C CA . PHE A 1 112 ? -16.453 -16.109 -11.719 1 93 112 PHE A CA 1
ATOM 885 C C . PHE A 1 112 ? -17.812 -16.766 -11.93 1 93 112 PHE A C 1
ATOM 887 O O . PHE A 1 112 ? -18.766 -16.469 -11.203 1 93 112 PHE A O 1
ATOM 894 N N . LYS A 1 113 ? -17.891 -17.656 -12.891 1 91.69 113 LYS A N 1
ATOM 895 C CA . LYS A 1 113 ? -19.141 -18.359 -13.156 1 91.69 113 LYS A CA 1
ATOM 896 C C . LYS A 1 113 ? -19.547 -19.219 -11.961 1 91.69 113 LYS A C 1
ATOM 898 O O . LYS A 1 113 ? -20.719 -19.219 -11.555 1 91.69 113 LYS A O 1
ATOM 903 N N . PHE A 1 114 ? -18.609 -19.859 -11.43 1 91.75 114 PHE A N 1
ATOM 904 C CA . PHE A 1 114 ? -18.875 -20.75 -10.305 1 91.75 114 PHE A CA 1
ATOM 905 C C . PHE A 1 114 ? -19.312 -19.969 -9.078 1 91.75 114 PHE A C 1
ATOM 907 O O . PHE A 1 114 ? -20.328 -20.297 -8.453 1 91.75 114 PHE A O 1
ATOM 914 N N . PHE A 1 115 ? -18.641 -18.891 -8.719 1 90.69 115 PHE A N 1
ATOM 915 C CA . PHE A 1 115 ? -18.906 -18.172 -7.477 1 90.69 115 PHE A CA 1
ATOM 916 C C . PHE A 1 115 ? -20.172 -17.328 -7.602 1 90.69 115 PHE A C 1
ATOM 918 O O . PHE A 1 115 ? -20.859 -17.078 -6.609 1 90.69 115 PHE A O 1
ATOM 925 N N . ARG A 1 116 ? -20.438 -16.938 -8.734 1 88.44 116 ARG A N 1
ATOM 926 C CA . ARG A 1 116 ? -21.672 -16.188 -8.961 1 88.44 116 ARG A CA 1
ATOM 927 C C . ARG A 1 116 ? -22.891 -17.078 -8.734 1 88.44 116 ARG A C 1
ATOM 929 O O . ARG A 1 116 ? -23.891 -16.625 -8.195 1 88.44 116 ARG A O 1
ATOM 936 N N . GLN A 1 117 ? -22.844 -18.359 -9.023 1 86.5 117 GLN A N 1
ATOM 937 C CA . GLN A 1 117 ? -23.953 -19.297 -8.938 1 86.5 117 GLN A CA 1
ATOM 938 C C . GLN A 1 117 ? -24.172 -19.781 -7.508 1 86.5 117 GLN A C 1
ATOM 940 O O . GLN A 1 117 ? -25.281 -20.141 -7.129 1 86.5 117 GLN A O 1
ATOM 945 N N . ARG A 1 118 ? -23.234 -19.859 -6.656 1 81.25 118 ARG A N 1
ATOM 946 C CA . ARG A 1 118 ? -23.312 -20.5 -5.344 1 81.25 118 ARG A CA 1
ATOM 947 C C . ARG A 1 118 ? -23.469 -19.469 -4.238 1 81.25 118 ARG A C 1
ATOM 949 O O . ARG A 1 118 ? -23.641 -19.828 -3.068 1 81.25 118 ARG A O 1
ATOM 956 N N . TYR A 1 119 ? -23.812 -18.297 -4.484 1 78.69 119 TYR A N 1
ATOM 957 C CA . TYR A 1 119 ? -24.016 -17.266 -3.482 1 78.69 119 TYR A CA 1
ATOM 958 C C . TYR A 1 119 ? -22.859 -17.234 -2.486 1 78.69 119 TYR A C 1
ATOM 960 O O . TYR A 1 119 ? -23.078 -17.234 -1.272 1 78.69 119 TYR A O 1
ATOM 968 N N . THR A 1 120 ? -21.719 -17.391 -2.85 1 85.19 120 THR A N 1
ATOM 969 C CA . THR A 1 120 ? -20.531 -17.375 -2.018 1 85.19 120 THR A CA 1
ATOM 970 C C . THR A 1 120 ? -20.25 -15.969 -1.498 1 85.19 120 THR A C 1
ATOM 972 O O . THR A 1 120 ? -20.734 -14.984 -2.07 1 85.19 120 THR A O 1
ATOM 975 N N . THR A 1 121 ? -19.656 -15.977 -0.366 1 88.88 121 THR A N 1
ATOM 976 C CA . THR A 1 121 ? -19.328 -14.695 0.253 1 88.88 121 THR A CA 1
ATOM 977 C C . THR A 1 121 ? -18.172 -14.031 -0.475 1 88.88 121 THR A C 1
ATOM 979 O O . THR A 1 121 ? -17.406 -14.695 -1.195 1 88.88 121 THR A O 1
ATOM 982 N N . LEU A 1 122 ? -18.062 -12.68 -0.33 1 90.25 122 LEU A N 1
ATOM 983 C CA . LEU A 1 122 ? -16.984 -11.906 -0.936 1 90.25 122 LEU A CA 1
ATOM 984 C C . LEU A 1 122 ? -15.625 -12.375 -0.421 1 90.25 122 LEU A C 1
ATOM 986 O O . LEU A 1 122 ? -14.648 -12.414 -1.175 1 90.25 122 LEU A O 1
ATOM 990 N N . SER A 1 123 ? -15.531 -12.695 0.811 1 90.19 123 SER A N 1
ATOM 991 C CA . SER A 1 123 ? -14.281 -13.156 1.407 1 90.19 123 SER A CA 1
ATOM 992 C C . SER A 1 123 ? -13.805 -14.453 0.768 1 90.19 123 SER A C 1
ATOM 994 O O . SER A 1 123 ? -12.609 -14.641 0.55 1 90.19 123 SER A O 1
ATOM 996 N N . GLU A 1 124 ? -14.703 -15.312 0.456 1 91.31 124 GLU A N 1
ATOM 997 C CA . GLU A 1 124 ? -14.359 -16.562 -0.199 1 91.31 124 GLU A CA 1
ATOM 998 C C . GLU A 1 124 ? -13.812 -16.328 -1.604 1 91.31 124 GLU A C 1
ATOM 1000 O O . GLU A 1 124 ? -12.812 -16.922 -1.997 1 91.31 124 GLU A O 1
ATOM 1005 N N . VAL A 1 125 ? -14.523 -15.453 -2.301 1 92.31 125 VAL A N 1
ATOM 1006 C CA . VAL A 1 125 ? -14.117 -15.141 -3.666 1 92.31 125 VAL A CA 1
ATOM 1007 C C . VAL A 1 125 ? -12.727 -14.508 -3.66 1 92.31 125 VAL A C 1
ATOM 1009 O O . VAL A 1 125 ? -11.828 -14.984 -4.355 1 92.31 125 VAL A O 1
ATOM 1012 N N . PHE A 1 126 ? -12.57 -13.531 -2.807 1 93.88 126 PHE A N 1
ATOM 1013 C CA . PHE A 1 126 ? -11.312 -12.805 -2.75 1 93.88 126 PHE A CA 1
ATOM 1014 C C . PHE A 1 126 ? -10.172 -13.719 -2.326 1 93.88 126 PHE A C 1
ATOM 1016 O O . PHE A 1 126 ? -9.047 -13.594 -2.814 1 93.88 126 PHE A O 1
ATOM 1023 N N . SER A 1 127 ? -10.469 -14.562 -1.427 1 94.69 127 SER A N 1
ATOM 1024 C CA . SER A 1 127 ? -9.43 -15.469 -0.948 1 94.69 127 SER A CA 1
ATOM 1025 C C . SER A 1 127 ? -9.039 -16.484 -2.021 1 94.69 127 SER A C 1
ATOM 1027 O O . SER A 1 127 ? -7.855 -16.766 -2.205 1 94.69 127 SER A O 1
ATOM 1029 N N . TYR A 1 128 ? -10.016 -17.062 -2.742 1 95.25 128 TYR A N 1
ATOM 1030 C CA . TYR A 1 128 ? -9.719 -17.984 -3.83 1 95.25 128 TYR A CA 1
ATOM 1031 C C . TYR A 1 128 ? -8.883 -17.312 -4.906 1 95.25 128 TYR A C 1
ATOM 1033 O O . TYR A 1 128 ? -7.895 -17.875 -5.379 1 95.25 128 TYR A O 1
ATOM 1041 N N . PHE A 1 129 ? -9.219 -16.078 -5.266 1 96.12 129 PHE A N 1
ATOM 1042 C CA . PHE A 1 129 ? -8.508 -15.344 -6.297 1 96.12 129 PHE A CA 1
ATOM 1043 C C . PHE A 1 129 ? -7.074 -15.047 -5.859 1 96.12 129 PHE A C 1
ATOM 1045 O O . PHE A 1 129 ? -6.137 -15.195 -6.648 1 96.12 129 PHE A O 1
ATOM 1052 N N . THR A 1 130 ? -6.953 -14.688 -4.648 1 95.81 130 THR A N 1
ATOM 1053 C CA . THR A 1 130 ? -5.637 -14.297 -4.152 1 95.81 130 THR A CA 1
ATOM 1054 C C . THR A 1 130 ? -4.703 -15.508 -4.09 1 95.81 130 THR A C 1
ATOM 1056 O O . THR A 1 130 ? -3.586 -15.461 -4.609 1 95.81 130 THR A O 1
ATOM 1059 N N . VAL A 1 131 ? -5.16 -16.578 -3.553 1 96.38 131 VAL A N 1
ATOM 1060 C CA . VAL A 1 131 ? -4.301 -17.719 -3.266 1 96.38 131 VAL A CA 1
ATOM 1061 C C . VAL A 1 131 ? -4.184 -18.594 -4.504 1 96.38 131 VAL A C 1
ATOM 1063 O O . VAL A 1 131 ? -3.076 -18.906 -4.949 1 96.38 131 VAL A O 1
ATOM 1066 N N . CYS A 1 132 ? -5.328 -18.922 -5.117 1 95.94 132 CYS A N 1
ATOM 1067 C CA . CYS A 1 132 ? -5.344 -19.953 -6.152 1 95.94 132 CYS A CA 1
ATOM 1068 C C . CYS A 1 132 ? -5.066 -19.344 -7.523 1 95.94 132 CYS A C 1
ATOM 1070 O O . CYS A 1 132 ? -4.492 -20.016 -8.391 1 95.94 132 CYS A O 1
ATOM 1072 N N . LEU A 1 133 ? -5.434 -18.047 -7.723 1 96.75 133 LEU A N 1
ATOM 1073 C CA . LEU A 1 133 ? -5.348 -17.5 -9.078 1 96.75 133 LEU A CA 1
ATOM 1074 C C . LEU A 1 133 ? -4.184 -16.531 -9.195 1 96.75 133 LEU A C 1
ATOM 1076 O O . LEU A 1 133 ? -3.475 -16.516 -10.203 1 96.75 133 LEU A O 1
ATOM 1080 N N . TRP A 1 134 ? -3.996 -15.711 -8.148 1 96.88 134 TRP A N 1
ATOM 1081 C CA . TRP A 1 134 ? -3.129 -14.555 -8.367 1 96.88 134 TRP A CA 1
ATOM 1082 C C . TRP A 1 134 ? -1.748 -14.789 -7.762 1 96.88 134 TRP A C 1
ATOM 1084 O O . TRP A 1 134 ? -0.762 -14.195 -8.203 1 96.88 134 TRP A O 1
ATOM 1094 N N . MET A 1 135 ? -1.568 -15.555 -6.805 1 96.75 135 MET A N 1
ATOM 1095 C CA . MET A 1 135 ? -0.351 -15.68 -6.008 1 96.75 135 MET A CA 1
ATOM 1096 C C . MET A 1 135 ? 0.839 -16.047 -6.891 1 96.75 135 MET A C 1
ATOM 1098 O O . MET A 1 135 ? 1.854 -15.344 -6.891 1 96.75 135 MET A O 1
ATOM 1102 N N . VAL A 1 136 ? 0.754 -17.031 -7.699 1 96.56 136 VAL A N 1
ATOM 1103 C CA . VAL A 1 136 ? 1.875 -17.547 -8.477 1 96.56 136 VAL A CA 1
ATOM 1104 C C . VAL A 1 136 ? 2.148 -16.625 -9.664 1 96.56 136 VAL A C 1
ATOM 1106 O O . VAL A 1 136 ? 3.281 -16.188 -9.867 1 96.56 136 VAL A O 1
ATOM 1109 N N . PRO A 1 137 ? 1.115 -16.25 -10.461 1 95.12 137 PRO A N 1
ATOM 1110 C CA . PRO A 1 137 ? 1.386 -15.32 -11.562 1 95.12 137 PRO A CA 1
ATOM 1111 C C . PRO A 1 137 ? 2.018 -14.016 -11.086 1 95.12 137 PRO A C 1
ATOM 1113 O O . PRO A 1 137 ? 2.871 -13.453 -11.773 1 95.12 137 PRO A O 1
ATOM 1116 N N . PHE A 1 138 ? 1.589 -13.57 -9.961 1 94.88 138 PHE A N 1
ATOM 1117 C CA . PHE A 1 138 ? 2.152 -12.336 -9.422 1 94.88 138 PHE A CA 1
ATOM 1118 C C . PHE A 1 138 ? 3.648 -12.492 -9.172 1 94.88 138 PHE A C 1
ATOM 1120 O O . PHE A 1 138 ? 4.426 -11.578 -9.461 1 94.88 138 PHE A O 1
ATOM 1127 N N . MET A 1 139 ? 4.035 -13.555 -8.617 1 94.31 139 MET A N 1
ATOM 1128 C CA . MET A 1 139 ? 5.449 -13.797 -8.352 1 94.31 139 MET A CA 1
ATOM 1129 C C . MET A 1 139 ? 6.242 -13.875 -9.656 1 94.31 139 MET A C 1
ATOM 1131 O O . MET A 1 139 ? 7.371 -13.375 -9.727 1 94.31 139 MET A O 1
ATOM 1135 N N . PHE A 1 140 ? 5.699 -14.438 -10.688 1 92.75 140 PHE A N 1
ATOM 1136 C CA . PHE A 1 140 ? 6.379 -14.508 -11.977 1 92.75 140 PHE A CA 1
ATOM 1137 C C . PHE A 1 140 ? 6.512 -13.125 -12.594 1 92.75 140 PHE A C 1
ATOM 1139 O O . PHE A 1 140 ? 7.551 -12.789 -13.172 1 92.75 140 PHE A O 1
ATOM 1146 N N . ILE A 1 141 ? 5.512 -12.352 -12.469 1 91.25 141 ILE A N 1
ATOM 1147 C CA . ILE A 1 141 ? 5.535 -11 -13.023 1 91.25 141 ILE A CA 1
ATOM 1148 C C . ILE A 1 141 ? 6.625 -10.18 -12.344 1 91.25 141 ILE A C 1
ATOM 1150 O O . ILE A 1 141 ? 7.359 -9.438 -13 1 91.25 141 ILE A O 1
ATOM 1154 N N . LEU A 1 142 ? 6.691 -10.312 -11.047 1 90.06 142 LEU A N 1
ATOM 1155 C CA . LEU A 1 142 ? 7.723 -9.602 -10.297 1 90.06 142 LEU A CA 1
ATOM 1156 C C . LEU A 1 142 ? 9.117 -10.039 -10.734 1 90.06 142 LEU A C 1
ATOM 1158 O O . LEU A 1 142 ? 10.078 -9.281 -10.617 1 90.06 142 LEU A O 1
ATOM 1162 N N . SER A 1 143 ? 9.219 -11.258 -11.266 1 88.88 143 SER A N 1
ATOM 1163 C CA . SER A 1 143 ? 10.516 -11.852 -11.586 1 88.88 143 SER A CA 1
ATOM 1164 C C . SER A 1 143 ? 10.969 -11.477 -12.992 1 88.88 143 SER A C 1
ATOM 1166 O O . SER A 1 143 ? 12.086 -11.797 -13.398 1 88.88 143 SER A O 1
ATOM 1168 N N . LEU A 1 144 ? 10.156 -10.859 -13.734 1 83.75 144 LEU A N 1
ATOM 1169 C CA . LEU A 1 144 ? 10.5 -10.461 -15.094 1 83.75 144 LEU A CA 1
ATOM 1170 C C . LEU A 1 144 ? 11.641 -9.445 -15.086 1 83.75 144 LEU A C 1
ATOM 1172 O O . LEU A 1 144 ? 12.422 -9.375 -16.047 1 83.75 144 LEU A O 1
ATOM 1176 N N . SER A 1 145 ? 11.766 -8.656 -14.008 1 76.12 145 SER A N 1
ATOM 1177 C CA . SER A 1 145 ? 12.844 -7.68 -13.891 1 76.12 145 SER A CA 1
ATOM 1178 C C . SER A 1 145 ? 14.203 -8.359 -13.789 1 76.12 145 SER A C 1
ATOM 1180 O O . SER A 1 145 ? 15.227 -7.773 -14.141 1 76.12 145 SER A O 1
ATOM 1182 N N . ALA A 1 146 ? 14.25 -9.469 -13.227 1 75.5 146 ALA A N 1
ATOM 1183 C CA . ALA A 1 146 ? 15.484 -10.227 -13.094 1 75.5 146 ALA A CA 1
ATOM 1184 C C . ALA A 1 146 ? 15.93 -10.797 -14.438 1 75.5 146 ALA A C 1
ATOM 1186 O O . ALA A 1 146 ? 17.109 -11.117 -14.625 1 75.5 146 ALA A O 1
ATOM 1187 N N . ASN A 1 147 ? 15.039 -10.93 -15.336 1 70 147 ASN A N 1
ATOM 1188 C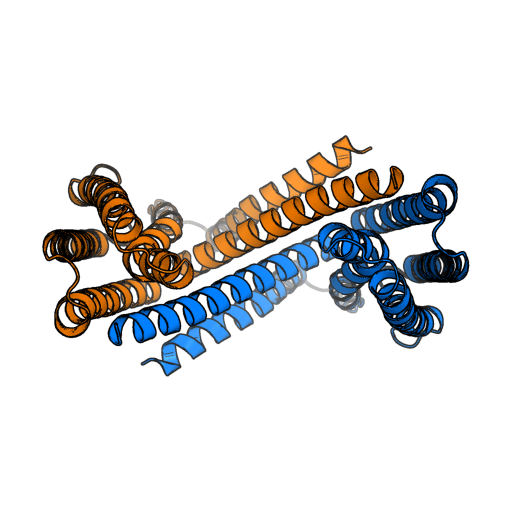 CA . ASN A 1 147 ? 15.359 -11.43 -16.672 1 70 147 ASN A CA 1
ATOM 1189 C C . ASN A 1 147 ? 16.281 -10.469 -17.422 1 70 147 ASN A C 1
ATOM 1191 O O . ASN A 1 147 ? 17.203 -10.906 -18.125 1 70 147 ASN A O 1
ATOM 1195 N N . ASP A 1 148 ? 16.062 -9.219 -17.25 1 62.88 148 ASP A N 1
ATOM 1196 C CA . ASP A 1 148 ? 16.812 -8.203 -17.984 1 62.88 148 ASP A CA 1
ATOM 1197 C C . ASP A 1 148 ? 18.234 -8.07 -17.453 1 62.88 148 ASP A C 1
ATOM 1199 O O . ASP A 1 148 ? 19.141 -7.68 -18.188 1 62.88 148 ASP A O 1
ATOM 1203 N N . ASN A 1 149 ? 18.422 -8.328 -16.266 1 53.56 149 ASN A N 1
ATOM 1204 C CA . ASN A 1 149 ? 19.734 -8.078 -15.672 1 53.56 149 ASN A CA 1
ATOM 1205 C C . ASN A 1 149 ? 20.703 -9.219 -15.945 1 53.56 149 ASN A C 1
ATOM 1207 O O . ASN A 1 149 ? 21.906 -9.102 -15.672 1 53.56 149 ASN A O 1
ATOM 1211 N N . THR A 1 150 ? 20.328 -10.359 -16.344 1 50.56 150 THR A N 1
ATOM 1212 C CA . THR A 1 150 ? 21.25 -11.469 -16.578 1 50.56 150 THR A CA 1
ATOM 1213 C C . THR A 1 150 ? 21.781 -11.422 -18.016 1 50.56 150 THR A C 1
ATOM 1215 O O . THR A 1 150 ? 22.406 -12.383 -18.469 1 50.56 150 THR A O 1
ATOM 1218 N N . LEU A 1 151 ? 21.469 -10.445 -18.781 1 41.19 151 LEU A N 1
ATOM 1219 C CA . LEU A 1 151 ? 22.188 -10.469 -20.062 1 41.19 151 LEU A CA 1
ATOM 1220 C C . LEU A 1 151 ? 23.672 -10.227 -19.844 1 41.19 151 LEU A C 1
ATOM 1222 O O . LEU A 1 151 ? 24.062 -9.359 -19.047 1 41.19 151 LEU A O 1
ATOM 1226 N N . PRO A 1 152 ? 24.375 -11.195 -20.188 1 41.94 152 PRO A N 1
ATOM 1227 C CA . PRO A 1 152 ? 25.828 -11.078 -20.031 1 41.94 152 PRO A CA 1
ATOM 1228 C C . PRO A 1 152 ? 26.359 -9.727 -20.469 1 41.94 152 PRO A C 1
ATOM 1230 O O . PRO A 1 152 ? 26.016 -9.25 -21.562 1 41.94 152 PRO A O 1
ATOM 1233 N N . ILE A 1 153 ? 26.531 -8.766 -19.562 1 42.66 153 ILE A N 1
ATOM 1234 C CA . ILE A 1 153 ? 27.438 -7.703 -19.984 1 42.66 153 ILE A CA 1
ATOM 1235 C C . ILE A 1 153 ? 28.672 -8.312 -20.641 1 42.66 153 ILE A C 1
ATOM 1237 O O . ILE A 1 153 ? 29.328 -9.172 -20.062 1 42.66 153 ILE A O 1
ATOM 1241 N N . THR A 1 154 ? 28.703 -8.391 -21.891 1 35.38 154 THR A N 1
ATOM 1242 C CA . THR A 1 154 ? 29.922 -8.789 -22.594 1 35.38 154 THR A CA 1
ATOM 1243 C C . THR A 1 154 ? 31.156 -8.391 -21.797 1 35.38 154 THR A C 1
ATOM 1245 O O . THR A 1 154 ? 31.203 -7.305 -21.219 1 35.38 154 THR A O 1
ATOM 1248 N N . ASN A 1 155 ? 31.984 -9.359 -21.422 1 37.28 155 ASN A N 1
ATOM 1249 C CA . ASN A 1 155 ? 33.312 -9.445 -20.797 1 37.28 155 ASN A CA 1
ATOM 1250 C C . ASN A 1 155 ? 34.219 -8.336 -21.297 1 37.28 155 ASN A C 1
ATOM 1252 O O . ASN A 1 155 ? 35.188 -8.602 -22.031 1 37.28 155 ASN A O 1
ATOM 1256 N N . VAL A 1 156 ? 33.906 -7.25 -21.859 1 37.94 156 VAL A N 1
ATOM 1257 C CA . VAL A 1 156 ? 35.156 -6.523 -22.047 1 37.94 156 VAL A CA 1
ATOM 1258 C C . VAL A 1 156 ? 35.938 -6.477 -20.734 1 37.94 156 VAL A C 1
ATOM 1260 O O . VAL A 1 156 ? 35.344 -6.391 -19.656 1 37.94 156 VAL A O 1
ATOM 1263 N N . ASP A 1 157 ? 37.344 -6.742 -20.672 1 38.03 157 ASP A N 1
ATOM 1264 C CA . ASP A 1 157 ? 38.406 -6.898 -19.688 1 38.03 157 ASP A CA 1
ATOM 1265 C C . ASP A 1 157 ? 38.219 -5.945 -18.516 1 38.03 157 ASP A C 1
ATOM 1267 O O . ASP A 1 157 ? 38.844 -6.133 -17.453 1 38.03 157 ASP A O 1
ATOM 1271 N N . ASP A 1 158 ? 38.188 -4.625 -18.844 1 38.22 158 ASP A N 1
ATOM 1272 C CA . ASP A 1 158 ? 38.812 -3.719 -17.891 1 38.22 158 ASP A CA 1
ATOM 1273 C C . ASP A 1 158 ? 38.062 -3.74 -16.562 1 38.22 158 ASP A C 1
ATOM 1275 O O . ASP A 1 158 ? 36.938 -4.266 -16.469 1 38.22 158 ASP A O 1
ATOM 1279 N N . ASN A 1 159 ? 37.75 -2.492 -15.766 1 34.62 159 ASN A N 1
ATOM 1280 C CA . ASN A 1 159 ? 37.844 -2.096 -14.359 1 34.62 159 ASN A CA 1
ATOM 1281 C C . ASN A 1 159 ? 36.562 -2.469 -13.602 1 34.62 159 ASN A C 1
ATOM 1283 O O . ASN A 1 159 ? 35.469 -2.234 -14.086 1 34.62 159 ASN A O 1
ATOM 1287 N N . VAL A 1 160 ? 36.594 -3.436 -12.609 1 39.16 160 VAL A N 1
ATOM 1288 C CA . VAL A 1 160 ? 35.75 -3.797 -11.461 1 39.16 160 VAL A CA 1
ATOM 1289 C C . VAL A 1 160 ? 34.938 -2.598 -11.023 1 39.16 160 VAL A C 1
ATOM 1291 O O . VAL A 1 160 ? 33.812 -2.76 -10.523 1 39.16 160 VAL A O 1
ATOM 1294 N N . VAL A 1 161 ? 35.562 -1.487 -11.156 1 37.78 161 VAL A N 1
ATOM 1295 C CA . VAL A 1 161 ? 35 -0.251 -10.641 1 37.78 161 VAL A CA 1
ATOM 1296 C C . VAL A 1 161 ? 33.719 0.079 -11.414 1 37.78 161 VAL A C 1
ATOM 1298 O O . VAL A 1 161 ? 32.719 0.532 -10.828 1 37.78 161 VAL A O 1
ATOM 1301 N N . SER A 1 162 ? 33.75 -0.332 -12.734 1 39.03 162 SER A N 1
ATOM 1302 C CA . SER A 1 162 ? 32.594 0.115 -13.531 1 39.03 162 SER A CA 1
ATOM 1303 C C . SER A 1 162 ? 31.375 -0.739 -13.266 1 39.03 162 SER A C 1
ATOM 1305 O O . SER A 1 162 ? 30.25 -0.299 -13.492 1 39.03 162 SER A O 1
ATOM 1307 N N . HIS A 1 163 ? 31.609 -1.937 -12.922 1 39.94 163 HIS A N 1
ATOM 1308 C CA . HIS A 1 163 ? 30.469 -2.812 -12.703 1 39.94 163 HIS A CA 1
ATOM 1309 C C . HIS A 1 163 ? 29.672 -2.389 -11.469 1 39.94 163 HIS A C 1
ATOM 1311 O O . HIS A 1 163 ? 28.453 -2.492 -11.445 1 39.94 163 HIS A O 1
ATOM 1317 N N . TYR A 1 164 ? 30.453 -2.17 -10.352 1 36.31 164 TYR A N 1
ATOM 1318 C CA . TYR A 1 164 ? 29.797 -1.712 -9.133 1 36.31 164 TYR A CA 1
ATOM 1319 C C . TYR A 1 164 ? 28.969 -0.464 -9.398 1 36.31 164 TYR A C 1
ATOM 1321 O O . TYR A 1 164 ? 27.922 -0.266 -8.773 1 36.31 164 TYR A O 1
ATOM 1329 N N . PHE A 1 165 ? 29.453 0.351 -10.289 1 40.62 165 PHE A N 1
ATOM 1330 C CA . PHE A 1 165 ? 28.766 1.606 -10.562 1 40.62 165 PHE A CA 1
ATOM 1331 C C . PHE A 1 165 ? 27.531 1.367 -11.414 1 40.62 165 PHE A C 1
ATOM 1333 O O . PHE A 1 165 ? 26.562 2.123 -11.336 1 40.62 165 PHE A O 1
ATOM 1340 N N . THR A 1 166 ? 27.547 0.33 -12.227 1 38.44 166 THR A N 1
ATOM 1341 C CA . THR A 1 166 ? 26.406 0.162 -13.125 1 38.44 166 THR A CA 1
ATOM 1342 C C . THR A 1 166 ? 25.188 -0.36 -12.367 1 38.44 166 THR A C 1
ATOM 1344 O O . THR A 1 166 ? 24.062 0.007 -12.68 1 38.44 166 THR A O 1
ATOM 1347 N N . ASN A 1 167 ? 25.359 -1.339 -11.633 1 38.59 167 ASN A N 1
ATOM 1348 C CA . ASN A 1 167 ? 24.234 -1.855 -10.859 1 38.59 167 ASN A CA 1
ATOM 1349 C C . ASN A 1 167 ? 23.641 -0.779 -9.961 1 38.59 167 ASN A C 1
ATOM 1351 O O . ASN A 1 167 ? 22.422 -0.736 -9.773 1 38.59 167 ASN A O 1
ATOM 1355 N N . ARG A 1 168 ? 24.469 0.03 -9.367 1 40.28 168 ARG A N 1
ATOM 1356 C CA . ARG A 1 168 ? 24.031 1.185 -8.594 1 40.28 168 ARG A CA 1
ATOM 1357 C C . ARG A 1 168 ? 23.281 2.188 -9.469 1 40.28 168 ARG A C 1
ATOM 1359 O O . ARG A 1 168 ? 22.422 2.918 -8.977 1 40.28 168 ARG A O 1
ATOM 1366 N N . LYS A 1 169 ? 23.609 2.184 -10.719 1 42.25 169 LYS A N 1
ATOM 1367 C CA . LYS A 1 169 ? 23.031 3.119 -11.68 1 42.25 169 LYS A CA 1
ATOM 1368 C C . LYS A 1 169 ? 21.578 2.785 -11.977 1 42.25 169 LYS A C 1
ATOM 1370 O O . LYS A 1 169 ? 20.75 3.684 -12.125 1 42.25 169 LYS A O 1
ATOM 1375 N N . ARG A 1 170 ? 21.344 1.593 -12.078 1 41.34 170 ARG A N 1
ATOM 1376 C CA . ARG A 1 170 ? 19.969 1.236 -12.414 1 41.34 170 ARG A CA 1
ATOM 1377 C C . ARG A 1 170 ? 19.047 1.45 -11.227 1 41.34 170 ARG A C 1
ATOM 1379 O O . ARG A 1 170 ? 17.906 1.894 -11.391 1 41.34 170 ARG A O 1
ATOM 1386 N N . SER A 1 171 ? 19.422 1.071 -10.109 1 43.81 171 SER A N 1
ATOM 1387 C CA . SER A 1 171 ? 18.703 1.478 -8.906 1 43.81 171 SER A CA 1
ATOM 1388 C C . SER A 1 171 ? 18.469 2.982 -8.891 1 43.81 171 SER A C 1
ATOM 1390 O O . SER A 1 171 ? 17.406 3.441 -8.461 1 43.81 171 SER A O 1
ATOM 1392 N N . TYR A 1 172 ? 19.375 3.604 -9.586 1 46.66 172 TYR A N 1
ATOM 1393 C CA . TYR A 1 172 ? 19.312 5.051 -9.758 1 46.66 172 TYR A CA 1
ATOM 1394 C C . TYR A 1 172 ? 18.25 5.426 -10.789 1 46.66 172 TYR A C 1
ATOM 1396 O O . TYR A 1 172 ? 17.594 6.461 -10.672 1 46.66 172 TYR A O 1
ATOM 1404 N N . LYS A 1 173 ? 18.125 4.477 -11.711 1 47.28 173 LYS A N 1
ATOM 1405 C CA . LYS A 1 173 ? 17.203 4.891 -12.766 1 47.28 173 LYS A CA 1
ATOM 1406 C C . LYS A 1 173 ? 15.758 4.871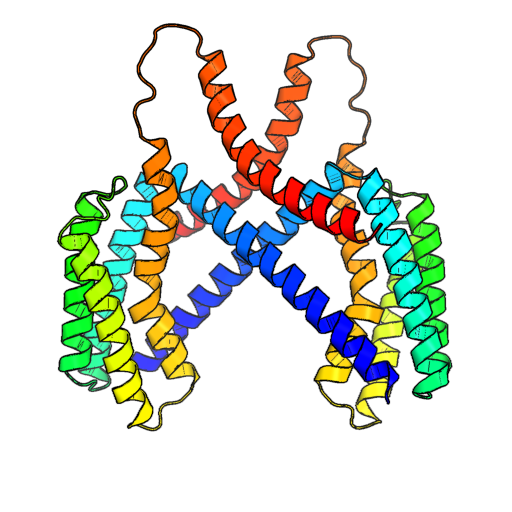 -12.273 1 47.28 173 LYS A C 1
ATOM 1408 O O . LYS A 1 173 ? 14.984 5.793 -12.562 1 47.28 173 LYS A O 1
ATOM 1413 N N . ILE A 1 174 ? 15.461 3.891 -11.672 1 47.53 174 ILE A N 1
ATOM 1414 C CA . ILE A 1 174 ? 14.078 3.844 -11.203 1 47.53 174 ILE A CA 1
ATOM 1415 C C . ILE A 1 174 ? 13.859 4.91 -10.133 1 47.53 174 ILE A C 1
ATOM 1417 O O . ILE A 1 174 ? 12.82 5.578 -10.117 1 47.53 174 ILE A O 1
ATOM 1421 N N . LYS A 1 175 ? 14.812 5.102 -9.273 1 51.97 175 LYS A N 1
ATOM 1422 C CA . LYS A 1 175 ? 14.758 6.223 -8.336 1 51.97 175 LYS A CA 1
ATOM 1423 C C . LYS A 1 175 ? 14.656 7.551 -9.086 1 51.97 175 LYS A C 1
ATOM 1425 O O . LYS A 1 175 ? 13.898 8.438 -8.688 1 51.97 175 LYS A O 1
ATOM 1430 N N . ASN A 1 176 ? 15.328 7.523 -10.203 1 53.84 176 ASN A N 1
ATOM 1431 C CA . ASN A 1 176 ? 15.297 8.75 -11 1 53.84 176 ASN A CA 1
ATOM 1432 C C . ASN A 1 176 ? 13.93 8.961 -11.641 1 53.84 176 ASN A C 1
ATOM 1434 O O . ASN A 1 176 ? 13.461 10.094 -11.75 1 53.84 176 ASN A O 1
ATOM 1438 N N . LEU A 1 177 ? 13.414 7.902 -12.039 1 50.06 177 LEU A N 1
ATOM 1439 C CA . LEU A 1 177 ? 12.094 8.055 -12.641 1 50.06 177 LEU A CA 1
ATOM 1440 C C . LEU A 1 177 ? 11.07 8.5 -11.602 1 50.06 177 LEU A C 1
ATOM 1442 O O . LEU A 1 177 ? 10.258 9.383 -11.867 1 50.06 177 LEU A O 1
ATOM 1446 N N . PHE A 1 178 ? 11.078 7.914 -10.539 1 49.81 178 PHE A N 1
ATOM 1447 C CA . PHE A 1 178 ? 10.164 8.328 -9.477 1 49.81 178 PHE A CA 1
ATOM 1448 C C . PHE A 1 178 ? 10.469 9.75 -9.031 1 49.81 178 PHE A C 1
ATOM 1450 O O . PHE A 1 178 ? 9.547 10.539 -8.812 1 49.81 178 PHE A O 1
ATOM 1457 N N . THR A 1 179 ? 11.68 10.047 -8.93 1 52.28 179 THR A N 1
ATOM 1458 C CA . THR A 1 179 ? 12.055 11.422 -8.617 1 52.28 179 THR A CA 1
ATOM 1459 C C . THR A 1 179 ? 11.57 12.375 -9.703 1 52.28 179 THR A C 1
ATOM 1461 O O . THR A 1 179 ? 11.07 13.461 -9.406 1 52.28 179 THR A O 1
ATOM 1464 N N . TYR A 1 180 ? 11.688 11.898 -10.867 1 53.59 180 TYR A N 1
ATOM 1465 C CA . TYR A 1 180 ? 11.211 12.703 -11.984 1 53.59 180 TYR A CA 1
ATOM 1466 C C . TYR A 1 180 ? 9.703 12.898 -11.906 1 53.59 180 TYR A C 1
ATOM 1468 O O . TYR A 1 180 ? 9.195 14 -12.133 1 53.59 180 TYR A O 1
ATOM 1476 N N . LEU A 1 181 ? 9.039 11.992 -11.602 1 49.94 181 LEU A N 1
ATOM 1477 C CA . LEU A 1 181 ? 7.582 12.07 -11.516 1 49.94 181 LEU A CA 1
ATOM 1478 C C . LEU A 1 181 ? 7.156 12.97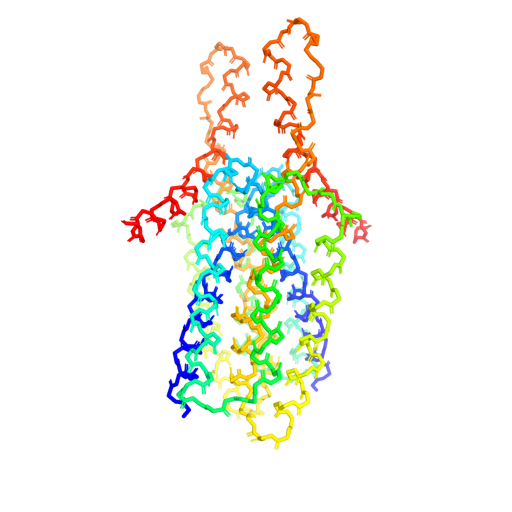7 -10.367 1 49.94 181 LEU A C 1
ATOM 1480 O O . LEU A 1 181 ? 6.242 13.789 -10.516 1 49.94 181 LEU A O 1
ATOM 1484 N N . VAL A 1 182 ? 7.773 12.883 -9.375 1 50.5 182 VAL A N 1
ATOM 1485 C CA . VAL A 1 182 ? 7.465 13.734 -8.227 1 50.5 182 VAL A CA 1
ATOM 1486 C C . VAL A 1 182 ? 7.801 15.188 -8.562 1 50.5 182 VAL A C 1
ATOM 1488 O O . VAL A 1 182 ? 7.012 16.094 -8.289 1 50.5 182 VAL A O 1
ATOM 1491 N N . ILE A 1 183 ? 8.922 15.367 -9.211 1 52.12 183 ILE A N 1
ATOM 1492 C CA . ILE A 1 183 ? 9.312 16.703 -9.625 1 52.12 183 ILE A CA 1
ATOM 1493 C C . ILE A 1 183 ? 8.289 17.25 -10.625 1 52.12 183 ILE A C 1
ATOM 1495 O O . ILE A 1 183 ? 7.902 18.422 -10.547 1 52.12 183 ILE A O 1
ATOM 1499 N N . LEU A 1 184 ? 7.934 16.469 -11.469 1 47.44 184 LEU A N 1
ATOM 1500 C CA . LEU A 1 184 ? 6.941 16.859 -12.461 1 47.44 184 LEU A CA 1
ATOM 1501 C C . LEU A 1 184 ? 5.629 17.25 -11.797 1 47.44 184 LEU A C 1
ATOM 1503 O O . LEU A 1 184 ? 4.992 18.234 -12.188 1 47.44 184 LEU A O 1
ATOM 1507 N N . LEU A 1 185 ? 5.297 16.562 -10.914 1 42.78 185 LEU A N 1
ATOM 1508 C CA . LEU A 1 185 ? 4.059 16.859 -10.195 1 42.78 185 LEU A CA 1
ATOM 1509 C C . LEU A 1 185 ? 4.168 18.172 -9.445 1 42.78 185 LEU A C 1
ATOM 1511 O O . LEU A 1 185 ? 3.219 18.969 -9.414 1 42.78 185 LEU A O 1
ATOM 1515 N N . VAL A 1 186 ? 5.277 18.484 -8.883 1 44.25 186 VAL A N 1
ATOM 1516 C CA . VAL A 1 186 ? 5.488 19.734 -8.18 1 44.25 186 VAL A CA 1
ATOM 1517 C C . VAL A 1 186 ? 5.547 20.891 -9.18 1 44.25 186 VAL A C 1
ATOM 1519 O O . VAL A 1 186 ? 5.031 21.984 -8.914 1 44.25 186 VAL A O 1
ATOM 1522 N N . LYS A 1 187 ? 6.191 20.609 -10.219 1 47.84 187 LYS A N 1
ATOM 1523 C CA . LYS A 1 187 ? 6.297 21.641 -11.242 1 47.84 187 LYS A CA 1
ATOM 1524 C C . LYS A 1 187 ? 4.926 22.016 -11.805 1 47.84 187 LYS A C 1
ATOM 1526 O O . LYS A 1 187 ? 4.68 23.156 -12.164 1 47.84 187 LYS A O 1
ATOM 1531 N N . ILE A 1 188 ? 4.211 21.125 -11.883 1 38.59 188 ILE A N 1
ATOM 1532 C CA . ILE A 1 188 ? 2.877 21.422 -12.398 1 38.59 188 ILE A CA 1
ATOM 1533 C C . ILE A 1 188 ? 2.109 22.281 -11.383 1 38.59 188 ILE A C 1
ATOM 1535 O O . ILE A 1 188 ? 1.235 23.062 -11.758 1 38.59 188 ILE A O 1
ATOM 1539 N N . THR A 1 189 ? 2.408 22.172 -10.336 1 36.06 189 THR A N 1
ATOM 1540 C CA . THR A 1 189 ? 1.645 22.906 -9.328 1 36.06 189 THR A CA 1
ATOM 1541 C C . THR A 1 189 ? 2.215 24.312 -9.141 1 36.06 189 THR A C 1
ATOM 1543 O O . THR A 1 189 ? 1.557 25.172 -8.562 1 36.06 189 THR A O 1
ATOM 1546 N N . ILE A 1 190 ? 3.461 24.422 -9.469 1 37.34 190 ILE A N 1
ATOM 1547 C CA . ILE A 1 190 ? 3.959 25.781 -9.43 1 37.34 190 ILE A CA 1
ATOM 1548 C C . ILE A 1 190 ? 3.713 26.469 -10.781 1 37.34 190 ILE A C 1
ATOM 1550 O O . ILE A 1 190 ? 3.988 25.891 -11.828 1 37.34 190 ILE A O 1
ATOM 1554 N N . MET B 1 1 ? -17.422 -26.719 3.785 1 74.12 1 MET B N 1
ATOM 1555 C CA . MET B 1 1 ? -16.703 -25.547 3.281 1 74.12 1 MET B CA 1
ATOM 1556 C C . MET B 1 1 ? -15.508 -25.219 4.168 1 74.12 1 MET B C 1
ATOM 1558 O O . MET B 1 1 ? -15.109 -24.062 4.277 1 74.12 1 MET B O 1
ATOM 1562 N N . ILE B 1 2 ? -15.047 -26.281 4.855 1 79.81 2 ILE B N 1
ATOM 1563 C CA . ILE B 1 2 ? -14 -26.219 5.867 1 79.81 2 ILE B CA 1
ATOM 1564 C C . ILE B 1 2 ? -12.672 -25.828 5.215 1 79.81 2 ILE B C 1
ATOM 1566 O O . ILE B 1 2 ? -11.922 -25.016 5.754 1 79.81 2 ILE B O 1
ATOM 1570 N N . PHE B 1 3 ? -12.453 -26.344 4.066 1 90.88 3 PHE B N 1
ATOM 1571 C CA . PHE B 1 3 ? -11.148 -26.094 3.455 1 90.88 3 PHE B CA 1
ATOM 1572 C C . PHE B 1 3 ? -11.062 -24.656 2.939 1 90.88 3 PHE B C 1
ATOM 1574 O O . PHE B 1 3 ? -9.977 -24.078 2.891 1 90.88 3 PHE B O 1
ATOM 1581 N N . MET B 1 4 ? -12.195 -24.172 2.734 1 89.81 4 MET B N 1
ATOM 1582 C CA . MET B 1 4 ? -12.234 -22.766 2.295 1 89.81 4 MET B CA 1
ATOM 1583 C C . MET B 1 4 ? -11.789 -21.828 3.412 1 89.81 4 MET B C 1
ATOM 1585 O O . MET B 1 4 ? -11.211 -20.781 3.148 1 89.81 4 MET B O 1
ATOM 1589 N N . PHE B 1 5 ? -12.047 -22.266 4.57 1 90.88 5 PHE B N 1
ATOM 1590 C CA . PHE B 1 5 ? -11.594 -21.469 5.707 1 90.88 5 PHE B CA 1
ATOM 1591 C C . PHE B 1 5 ? -10.07 -21.438 5.773 1 90.88 5 PHE B C 1
ATOM 1593 O O . PHE B 1 5 ? -9.484 -20.406 6.141 1 90.88 5 PHE B O 1
ATOM 1600 N N . LEU B 1 6 ? -9.539 -22.516 5.418 1 92.75 6 LEU B N 1
ATOM 1601 C CA . LEU B 1 6 ? -8.086 -22.562 5.375 1 92.75 6 LEU B CA 1
ATOM 1602 C C . LEU B 1 6 ? -7.535 -21.656 4.285 1 92.75 6 LEU B C 1
ATOM 1604 O O . LEU B 1 6 ? -6.566 -20.922 4.512 1 92.75 6 LEU B O 1
ATOM 1608 N N . VAL B 1 7 ? -8.172 -21.672 3.172 1 94.19 7 VAL B N 1
ATOM 1609 C CA . VAL B 1 7 ? -7.75 -20.828 2.059 1 94.19 7 VAL B CA 1
ATOM 1610 C C . VAL B 1 7 ? -7.926 -19.359 2.432 1 94.19 7 VAL B C 1
ATOM 1612 O O . VAL B 1 7 ? -7.07 -18.531 2.115 1 94.19 7 VAL B O 1
ATOM 1615 N N . ILE B 1 8 ? -8.922 -19.031 3.152 1 94 8 ILE B N 1
ATOM 1616 C CA . ILE B 1 8 ? -9.164 -17.672 3.617 1 94 8 ILE B CA 1
ATOM 1617 C C . ILE B 1 8 ? -8.055 -17.25 4.57 1 94 8 ILE B C 1
ATOM 1619 O O . ILE B 1 8 ? -7.523 -16.141 4.465 1 94 8 ILE B O 1
ATOM 1623 N N . ALA B 1 9 ? -7.723 -18.156 5.457 1 93.62 9 ALA B N 1
ATOM 1624 C CA . ALA B 1 9 ? -6.668 -17.859 6.426 1 93.62 9 ALA B CA 1
ATOM 1625 C C . ALA B 1 9 ? -5.34 -17.594 5.723 1 93.62 9 ALA B C 1
ATOM 1627 O O . ALA B 1 9 ? -4.645 -16.625 6.051 1 93.62 9 ALA B O 1
ATOM 1628 N N . ILE B 1 10 ? -5.004 -18.344 4.75 1 94.62 10 ILE B N 1
ATOM 1629 C CA . ILE B 1 10 ? -3.77 -18.188 3.992 1 94.62 10 ILE B CA 1
ATOM 1630 C C . ILE B 1 10 ? -3.803 -16.859 3.234 1 94.62 10 ILE B C 1
ATOM 1632 O O . ILE B 1 10 ? -2.811 -16.125 3.207 1 94.62 10 ILE B O 1
ATOM 1636 N N . ALA B 1 11 ? -4.906 -16.562 2.721 1 94.81 11 ALA B N 1
ATOM 1637 C CA . ALA B 1 11 ? -5.055 -15.336 1.944 1 94.81 11 ALA B CA 1
ATOM 1638 C C . ALA B 1 11 ? -4.871 -14.102 2.826 1 94.81 11 ALA B C 1
ATOM 1640 O O . ALA B 1 11 ? -4.18 -13.156 2.443 1 94.81 11 ALA B O 1
ATOM 1641 N N . VAL B 1 12 ? -5.477 -14.148 4 1 93.88 12 VAL B N 1
ATOM 1642 C CA . VAL B 1 12 ? -5.402 -13.016 4.914 1 93.88 12 VAL B CA 1
ATOM 1643 C C . VAL B 1 12 ? -3.953 -12.781 5.332 1 93.88 12 VAL B C 1
ATOM 1645 O O . VAL B 1 12 ? -3.482 -11.641 5.352 1 93.88 12 VAL B O 1
ATOM 1648 N N . VAL B 1 13 ? -3.287 -13.805 5.617 1 91.94 13 VAL B N 1
ATOM 1649 C CA . VAL B 1 13 ? -1.892 -13.711 6.031 1 91.94 13 VAL B CA 1
ATOM 1650 C C . VAL B 1 13 ? -1.055 -13.133 4.887 1 91.94 13 VAL B C 1
ATOM 1652 O O . VAL B 1 13 ? -0.228 -12.25 5.102 1 91.94 13 VAL B O 1
ATOM 1655 N N . LEU B 1 14 ? -1.239 -13.578 3.719 1 93 14 LEU B N 1
ATOM 1656 C CA . LEU B 1 14 ? -0.509 -13.109 2.547 1 93 14 LEU B CA 1
ATOM 1657 C C . LEU B 1 14 ? -0.812 -11.641 2.271 1 93 14 LEU B C 1
ATOM 1659 O O . LEU B 1 14 ? 0.096 -10.859 1.976 1 93 14 LEU B O 1
ATOM 1663 N N . GLN B 1 15 ? -2.047 -11.352 2.43 1 92.88 15 GLN B N 1
ATOM 1664 C CA . GLN B 1 15 ? -2.449 -9.969 2.168 1 92.88 15 GLN B CA 1
ATOM 1665 C C . GLN B 1 15 ? -1.857 -9.023 3.203 1 92.88 15 GLN B C 1
ATOM 1667 O O . GLN B 1 15 ? -1.364 -7.945 2.854 1 92.88 15 GLN B O 1
ATOM 1672 N N . ILE B 1 16 ? -1.902 -9.391 4.41 1 93.12 16 ILE B N 1
ATOM 1673 C CA . ILE B 1 16 ? -1.328 -8.562 5.469 1 93.12 16 ILE B CA 1
ATOM 1674 C C . ILE B 1 16 ? 0.174 -8.406 5.242 1 93.12 16 ILE B C 1
ATOM 1676 O O . ILE B 1 16 ? 0.718 -7.312 5.391 1 93.12 16 ILE B O 1
ATOM 1680 N N . ALA B 1 17 ? 0.807 -9.461 4.883 1 90.12 17 ALA B N 1
ATOM 1681 C CA . ALA B 1 17 ? 2.244 -9.422 4.633 1 90.12 17 ALA B CA 1
ATOM 1682 C C . ALA B 1 17 ? 2.568 -8.508 3.455 1 90.12 17 ALA B C 1
ATOM 1684 O O . ALA B 1 17 ? 3.488 -7.688 3.529 1 90.12 17 ALA B O 1
ATOM 1685 N N . LEU B 1 18 ? 1.846 -8.625 2.41 1 92.75 18 LEU B N 1
ATOM 1686 C CA . LEU B 1 18 ? 2.086 -7.82 1.219 1 92.75 18 LEU B CA 1
ATOM 1687 C C . LEU B 1 18 ? 1.819 -6.348 1.498 1 92.75 18 LEU B C 1
ATOM 1689 O O . LEU B 1 18 ? 2.621 -5.484 1.13 1 92.75 18 LEU B O 1
ATOM 1693 N N . ILE B 1 19 ? 0.762 -6.133 2.176 1 93.5 19 ILE B N 1
ATOM 1694 C CA . ILE B 1 19 ? 0.41 -4.758 2.514 1 93.5 19 ILE B CA 1
ATOM 1695 C C . ILE B 1 19 ? 1.493 -4.148 3.4 1 93.5 19 ILE B C 1
ATOM 1697 O O . ILE B 1 19 ? 1.885 -2.994 3.209 1 93.5 19 ILE B O 1
ATOM 1701 N N . SER B 1 20 ? 1.915 -4.898 4.352 1 90.94 20 SER B N 1
ATOM 1702 C CA . SER B 1 20 ? 2.967 -4.422 5.242 1 90.94 20 SER B CA 1
ATOM 1703 C C . SER B 1 20 ? 4.23 -4.066 4.469 1 90.94 20 SER B C 1
ATOM 1705 O O . SER B 1 20 ? 4.852 -3.033 4.719 1 90.94 20 SER B O 1
ATOM 1707 N N . VAL B 1 21 ? 4.602 -4.871 3.518 1 90.38 21 VAL B N 1
ATOM 1708 C CA . VAL B 1 21 ? 5.781 -4.605 2.701 1 90.38 21 VAL B CA 1
ATOM 1709 C C . VAL B 1 21 ? 5.555 -3.352 1.862 1 90.38 21 VAL B C 1
ATOM 1711 O O . VAL B 1 21 ? 6.449 -2.51 1.742 1 90.38 21 VAL B O 1
ATOM 1714 N N . PHE B 1 22 ? 4.395 -3.248 1.299 1 91.81 22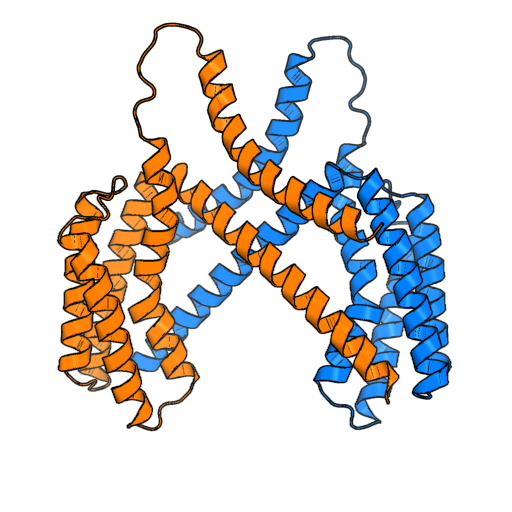 PHE B N 1
ATOM 1715 C CA . PHE B 1 22 ? 4.094 -2.098 0.455 1 91.81 22 PHE B CA 1
ATOM 1716 C C . PHE B 1 22 ? 4.121 -0.808 1.267 1 91.81 22 PHE B C 1
ATOM 1718 O O . PHE B 1 22 ? 4.691 0.195 0.831 1 91.81 22 PHE B O 1
ATOM 1725 N N . ILE B 1 23 ? 3.547 -0.906 2.396 1 92.06 23 ILE B N 1
ATOM 1726 C CA . ILE B 1 23 ? 3.539 0.265 3.266 1 92.06 23 ILE B CA 1
ATOM 1727 C C . ILE B 1 23 ? 4.969 0.604 3.686 1 92.06 23 ILE B C 1
ATOM 1729 O O . ILE B 1 23 ? 5.391 1.759 3.596 1 92.06 23 ILE B O 1
ATOM 1733 N N . GLY B 1 24 ? 5.688 -0.39 4.18 1 89.94 24 GLY B N 1
ATOM 1734 C CA . GLY B 1 24 ? 7.066 -0.175 4.582 1 89.94 24 GLY B CA 1
ATOM 1735 C C . GLY B 1 24 ? 7.93 0.401 3.479 1 89.94 24 GLY B C 1
ATOM 1736 O O . GLY B 1 24 ? 8.664 1.368 3.695 1 89.94 24 GLY B O 1
ATOM 1737 N N . ALA B 1 25 ? 7.855 -0.163 2.297 1 89.25 25 ALA B N 1
ATOM 1738 C CA . ALA B 1 25 ? 8.625 0.307 1.146 1 89.25 25 ALA B CA 1
ATOM 1739 C C . ALA B 1 25 ? 8.211 1.72 0.75 1 89.25 25 ALA B C 1
ATOM 1741 O O . ALA B 1 25 ? 9.055 2.547 0.396 1 89.25 25 ALA B O 1
ATOM 1742 N N . GLY B 1 26 ? 6.973 1.927 0.782 1 91.12 26 GLY B N 1
ATOM 1743 C CA . GLY B 1 26 ? 6.473 3.25 0.448 1 91.12 26 GLY B CA 1
ATOM 1744 C C . GLY B 1 26 ? 6.961 4.328 1.396 1 91.12 26 GLY B C 1
ATOM 1745 O O . GLY B 1 26 ? 7.402 5.395 0.958 1 91.12 26 GLY B O 1
ATOM 1746 N N . VAL B 1 27 ? 6.848 4.023 2.684 1 89.25 27 VAL B N 1
ATOM 1747 C CA . VAL B 1 27 ? 7.312 4.973 3.691 1 89.25 27 VAL B CA 1
ATOM 1748 C C . VAL B 1 27 ? 8.812 5.195 3.533 1 89.25 27 VAL B C 1
ATOM 1750 O O . VAL B 1 27 ? 9.297 6.328 3.627 1 89.25 27 VAL B O 1
ATOM 1753 N N . TYR B 1 28 ? 9.438 4.168 3.318 1 85.56 28 TYR B N 1
ATOM 1754 C CA . TYR B 1 28 ? 10.883 4.262 3.105 1 85.56 28 TYR B CA 1
ATOM 1755 C C . TYR B 1 28 ? 11.195 5.133 1.894 1 85.56 28 TYR B C 1
ATOM 1757 O O . TYR B 1 28 ? 12.086 5.98 1.946 1 85.56 28 TYR B O 1
ATOM 1765 N N . TYR B 1 29 ? 10.531 4.914 0.901 1 86.81 29 TYR B N 1
ATOM 1766 C CA . TYR B 1 29 ? 10.727 5.672 -0.331 1 86.81 29 TYR B CA 1
ATOM 1767 C C . TYR B 1 29 ? 10.461 7.156 -0.107 1 86.81 29 TYR B C 1
ATOM 1769 O O . TYR B 1 29 ? 11.242 8.008 -0.537 1 86.81 29 TYR B O 1
ATOM 1777 N N . LEU B 1 30 ? 9.5 7.402 0.511 1 90.25 30 LEU B N 1
ATOM 1778 C CA . LEU B 1 30 ? 9.148 8.789 0.784 1 90.25 30 LEU B CA 1
ATOM 1779 C C . LEU B 1 30 ? 10.164 9.438 1.718 1 90.25 30 LEU B C 1
ATOM 1781 O O . LEU B 1 30 ? 10.516 10.609 1.546 1 90.25 30 LEU B O 1
ATOM 1785 N N . ALA B 1 31 ? 10.578 8.711 2.697 1 86.75 31 ALA B N 1
ATOM 1786 C CA . ALA B 1 31 ? 11.594 9.227 3.615 1 86.75 31 ALA B CA 1
ATOM 1787 C C . ALA B 1 31 ? 12.883 9.555 2.873 1 86.75 31 ALA B C 1
ATOM 1789 O O . ALA B 1 31 ? 13.5 10.594 3.127 1 86.75 31 ALA B O 1
ATOM 1790 N N . GLU B 1 32 ? 13.273 8.703 2.047 1 84.5 32 GLU B N 1
ATOM 1791 C CA . GLU B 1 32 ? 14.453 8.945 1.224 1 84.5 32 GLU B CA 1
ATOM 1792 C C . GLU B 1 32 ? 14.273 10.188 0.352 1 84.5 32 GLU B C 1
ATOM 1794 O O . GLU B 1 32 ? 15.211 10.969 0.17 1 84.5 32 GLU B O 1
ATOM 1799 N N . PHE B 1 33 ? 13.164 10.32 -0.186 1 84.75 33 PHE B N 1
ATOM 1800 C CA . PHE B 1 33 ? 12.859 11.492 -0.996 1 84.75 33 PHE B CA 1
ATOM 1801 C C . PHE B 1 33 ? 13 12.766 -0.179 1 84.75 33 PHE B C 1
ATOM 1803 O O . PHE B 1 33 ? 13.586 13.75 -0.648 1 84.75 33 PHE B O 1
ATOM 1810 N N . VAL B 1 34 ? 12.5 12.75 1.039 1 88.38 34 VAL B N 1
ATOM 1811 C CA . VAL B 1 34 ? 12.586 13.898 1.932 1 88.38 34 VAL B CA 1
ATOM 1812 C C . VAL B 1 34 ? 14.047 14.211 2.246 1 88.38 34 VAL B C 1
ATOM 1814 O O . VAL B 1 34 ? 14.445 15.375 2.273 1 88.38 34 VAL B O 1
ATOM 1817 N N . GLU B 1 35 ? 14.852 13.211 2.445 1 84.56 35 GLU B N 1
ATOM 1818 C CA . GLU B 1 35 ? 16.266 13.375 2.75 1 84.56 35 GLU B CA 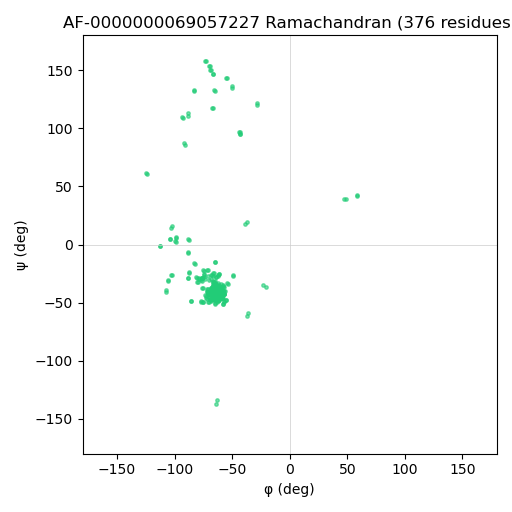1
ATOM 1819 C C . GLU B 1 35 ? 17.016 13.961 1.562 1 84.56 35 GLU B C 1
ATOM 1821 O O . GLU B 1 35 ? 17.891 14.828 1.736 1 84.56 35 GLU B O 1
ATOM 1826 N N . GLU B 1 36 ? 16.688 13.562 0.465 1 83.94 36 GLU B N 1
ATOM 1827 C CA . GLU B 1 36 ? 17.391 13.992 -0.742 1 83.94 36 GLU B CA 1
ATOM 1828 C C . GLU B 1 36 ? 16.922 15.375 -1.189 1 83.94 36 GLU B C 1
ATOM 1830 O O . GLU B 1 36 ? 17.672 16.125 -1.811 1 83.94 36 GLU B O 1
ATOM 1835 N N . HIS B 1 37 ? 15.703 15.695 -0.958 1 86.44 37 HIS B N 1
ATOM 1836 C CA . HIS B 1 37 ? 15.117 16.969 -1.383 1 86.44 37 HIS B CA 1
ATOM 1837 C C . HIS B 1 37 ? 14.516 17.719 -0.202 1 86.44 37 HIS B C 1
ATOM 1839 O O . HIS B 1 37 ? 13.336 18.078 -0.229 1 86.44 37 HIS B O 1
ATOM 1845 N N . THR B 1 38 ? 15.242 18.031 0.703 1 86.88 38 THR B N 1
ATOM 1846 C CA . THR B 1 38 ? 14.805 18.641 1.952 1 86.88 38 THR B CA 1
ATOM 1847 C C . THR B 1 38 ? 14.195 20.016 1.696 1 86.88 38 THR B C 1
ATOM 1849 O O . THR B 1 38 ? 13.156 20.359 2.258 1 86.88 38 THR B O 1
ATOM 1852 N N . ALA B 1 39 ? 14.883 20.781 0.869 1 88.38 39 ALA B N 1
ATOM 1853 C CA . ALA B 1 39 ? 14.398 22.125 0.583 1 88.38 39 ALA B CA 1
ATOM 1854 C C . ALA B 1 39 ? 13.016 22.078 -0.072 1 88.38 39 ALA B C 1
ATOM 1856 O O . ALA B 1 39 ? 12.125 22.859 0.292 1 88.38 39 ALA B O 1
ATOM 1857 N N . LEU B 1 40 ? 12.922 21.266 -1.016 1 88.69 40 LEU B N 1
ATOM 1858 C CA . LEU B 1 40 ? 11.633 21.094 -1.677 1 88.69 40 LEU B CA 1
ATOM 1859 C C . LEU B 1 40 ? 10.57 20.609 -0.688 1 88.69 40 LEU B C 1
ATOM 1861 O O . LEU B 1 40 ? 9.43 21.062 -0.722 1 88.69 40 LEU B O 1
ATOM 1865 N N . THR B 1 41 ? 10.898 19.656 0.095 1 91.19 41 THR B N 1
ATOM 1866 C CA . THR B 1 41 ? 9.969 19.125 1.082 1 91.19 41 THR B CA 1
ATOM 1867 C C . THR B 1 41 ? 9.469 20.219 2.016 1 91.19 41 THR B C 1
ATOM 1869 O O . THR B 1 41 ? 8.281 20.281 2.324 1 91.19 41 THR B O 1
ATOM 1872 N N . LYS B 1 42 ? 10.328 21.062 2.445 1 92.69 42 LYS B N 1
ATOM 1873 C CA . LYS B 1 42 ? 9.938 22.172 3.309 1 92.69 42 LYS B CA 1
ATOM 1874 C C . LYS B 1 42 ? 8.898 23.047 2.635 1 92.69 42 LYS B C 1
ATOM 1876 O O . LYS B 1 42 ? 7.898 23.422 3.254 1 92.69 42 LYS B O 1
ATOM 1881 N N . LYS B 1 43 ? 9.141 23.328 1.435 1 93.5 43 LYS B N 1
ATOM 1882 C CA . LYS B 1 43 ? 8.203 24.156 0.669 1 93.5 43 LYS B CA 1
ATOM 1883 C C . LYS B 1 43 ? 6.848 23.469 0.541 1 93.5 43 LYS B C 1
ATOM 1885 O O . LYS B 1 43 ? 5.805 24.109 0.674 1 93.5 43 LYS B O 1
ATOM 1890 N N . VAL B 1 44 ? 6.898 22.234 0.293 1 93.06 44 VAL B N 1
ATOM 1891 C CA . VAL B 1 44 ? 5.672 21.453 0.131 1 93.06 44 VAL B CA 1
ATOM 1892 C C . VAL B 1 44 ? 4.887 21.453 1.439 1 93.06 44 VAL B C 1
ATOM 1894 O O . VAL B 1 44 ? 3.666 21.625 1.438 1 93.06 44 VAL B O 1
ATOM 1897 N N . ILE B 1 45 ? 5.555 21.25 2.504 1 94.69 45 ILE B N 1
ATOM 1898 C CA . ILE B 1 45 ? 4.895 21.25 3.805 1 94.69 45 ILE B CA 1
ATOM 1899 C C . ILE B 1 45 ? 4.258 22.609 4.059 1 94.69 45 ILE B C 1
ATOM 1901 O O . ILE B 1 45 ? 3.111 22.688 4.508 1 94.69 45 ILE B O 1
ATOM 1905 N N . LYS B 1 46 ? 4.996 23.641 3.787 1 95.56 46 LYS B N 1
ATOM 1906 C CA . LYS B 1 46 ? 4.5 25 3.977 1 95.56 46 LYS B CA 1
ATOM 1907 C C . LYS B 1 46 ? 3.215 25.234 3.186 1 95.56 46 LYS B C 1
ATOM 1909 O O . LYS B 1 46 ? 2.223 25.719 3.732 1 95.56 46 LYS B O 1
ATOM 1914 N N . TRP B 1 47 ? 3.254 24.875 1.991 1 95.19 47 TRP B N 1
ATOM 1915 C CA . TRP B 1 47 ? 2.084 25.047 1.135 1 95.19 47 TRP B CA 1
ATOM 1916 C C . TRP B 1 47 ? 0.915 24.203 1.64 1 95.19 47 TRP B C 1
ATOM 1918 O O . TRP B 1 47 ? -0.237 24.641 1.598 1 95.19 47 TRP B O 1
ATOM 1928 N N . THR B 1 48 ? 1.239 22.938 2.029 1 96.12 48 THR B N 1
ATOM 1929 C CA . THR B 1 48 ? 0.198 22.062 2.555 1 96.12 48 THR B CA 1
ATOM 1930 C C . THR B 1 48 ? -0.471 22.688 3.775 1 96.12 48 THR B C 1
ATOM 1932 O O . THR B 1 48 ? -1.696 22.641 3.908 1 96.12 48 THR B O 1
ATOM 1935 N N . ILE B 1 49 ? 0.315 23.312 4.629 1 97.12 49 ILE B N 1
ATOM 1936 C CA . ILE B 1 49 ? -0.222 23.969 5.812 1 97.12 49 ILE B CA 1
ATOM 1937 C C . ILE B 1 49 ? -1.21 25.062 5.395 1 97.12 49 ILE B C 1
ATOM 1939 O O . ILE B 1 49 ? -2.314 25.141 5.938 1 97.12 49 ILE B O 1
ATOM 1943 N N . HIS B 1 50 ? -0.838 25.797 4.426 1 96.75 50 HIS B N 1
ATOM 1944 C CA . HIS B 1 50 ? -1.701 26.875 3.957 1 96.75 50 HIS B CA 1
ATOM 1945 C C . HIS B 1 50 ? -3 26.328 3.375 1 96.75 50 HIS B C 1
ATOM 1947 O O . HIS B 1 50 ? -4.078 26.859 3.637 1 96.75 50 HIS B O 1
ATOM 1953 N N . VAL B 1 51 ? -2.881 25.328 2.623 1 95.75 51 VAL B N 1
ATOM 1954 C CA . VAL B 1 51 ? -4.059 24.719 2.01 1 95.75 51 VAL B CA 1
ATOM 1955 C C . VAL B 1 51 ? -5 24.203 3.096 1 95.75 51 VAL B C 1
ATOM 1957 O O . VAL B 1 51 ? -6.215 24.406 3.021 1 95.75 51 VAL B O 1
ATOM 1960 N N . VAL B 1 52 ? -4.453 23.562 4.133 1 97.25 52 VAL B N 1
ATOM 1961 C CA . VAL B 1 52 ? -5.273 23 5.199 1 97.25 52 VAL B CA 1
ATOM 1962 C C . VAL B 1 52 ? -5.93 24.125 6 1 97.25 52 VAL B C 1
ATOM 1964 O O . VAL B 1 52 ? -7.082 24 6.422 1 97.25 52 VAL B O 1
ATOM 1967 N N . ILE B 1 53 ? -5.223 25.234 6.219 1 97.25 53 ILE B N 1
ATOM 1968 C CA . ILE B 1 53 ? -5.789 26.406 6.895 1 97.25 53 ILE B CA 1
ATOM 1969 C C . ILE B 1 53 ? -6.988 26.922 6.105 1 97.25 53 ILE B C 1
ATOM 1971 O O . ILE B 1 53 ? -8.039 27.203 6.684 1 97.25 53 ILE B O 1
ATOM 1975 N N . ILE B 1 54 ? -6.84 27 4.832 1 96.19 54 ILE B N 1
ATOM 1976 C CA . ILE B 1 54 ? -7.922 27.453 3.969 1 96.19 54 ILE B CA 1
ATOM 1977 C C . ILE B 1 54 ? -9.102 26.484 4.066 1 96.19 54 ILE B C 1
ATOM 1979 O O . ILE B 1 54 ? -10.258 26.906 4.094 1 96.19 54 ILE B O 1
ATOM 1983 N N . CYS B 1 55 ? -8.82 25.234 4.148 1 95.75 55 CYS B N 1
ATOM 1984 C CA . CYS B 1 55 ? -9.875 24.234 4.289 1 95.75 55 CYS B CA 1
ATOM 1985 C C . CYS B 1 55 ? -10.633 24.438 5.602 1 95.75 55 CYS B C 1
ATOM 1987 O O . CYS B 1 55 ? -11.859 24.359 5.629 1 95.75 55 CYS B O 1
ATOM 1989 N N . HIS B 1 56 ? -9.914 24.688 6.68 1 96.69 56 HIS B N 1
ATOM 1990 C CA . HIS B 1 56 ? -10.555 24.938 7.965 1 96.69 56 HIS B CA 1
ATOM 1991 C C . HIS B 1 56 ? -11.469 26.156 7.906 1 96.69 56 HIS B C 1
ATOM 1993 O O . HIS B 1 56 ? -12.609 26.109 8.375 1 96.69 56 HIS B O 1
ATOM 1999 N N . ILE B 1 57 ? -10.992 27.203 7.312 1 95.69 57 ILE B N 1
ATOM 2000 C CA . ILE B 1 57 ? -11.766 28.422 7.199 1 95.69 57 ILE B CA 1
ATOM 2001 C C . ILE B 1 57 ? -13.008 28.172 6.348 1 95.69 57 ILE B C 1
ATOM 2003 O O . ILE B 1 57 ? -14.109 28.625 6.695 1 95.69 57 ILE B O 1
ATOM 2007 N N . GLY B 1 58 ? -12.828 27.5 5.273 1 94.81 58 GLY B N 1
ATOM 2008 C CA . GLY B 1 58 ? -13.953 27.172 4.422 1 94.81 58 GLY B CA 1
ATOM 2009 C C . GLY B 1 58 ? -15 26.328 5.117 1 94.81 58 GLY B C 1
ATOM 2010 O O . GLY B 1 58 ? -16.203 26.531 4.938 1 94.81 58 GLY B O 1
ATOM 2011 N N . LEU B 1 59 ? -14.609 25.359 5.887 1 95.06 59 LEU B N 1
ATOM 2012 C CA . LEU B 1 59 ? -15.539 24.5 6.609 1 95.06 59 LEU B CA 1
ATOM 2013 C C . LEU B 1 59 ? -16.328 25.297 7.637 1 95.06 59 LEU B C 1
ATOM 2015 O O . LEU B 1 59 ? -17.516 25 7.875 1 95.06 59 LEU B O 1
ATOM 2019 N N . TYR B 1 60 ? -15.695 26.234 8.203 1 94.31 60 TYR B N 1
ATOM 2020 C CA . TYR B 1 60 ? -16.391 27.094 9.156 1 94.31 60 TYR B CA 1
ATOM 2021 C C . TYR B 1 60 ? -17.406 27.984 8.453 1 94.31 60 TYR B C 1
ATOM 2023 O O . TYR B 1 60 ? -18.578 28.062 8.867 1 94.31 60 TYR B O 1
ATOM 2031 N N . VAL B 1 61 ? -17.031 28.625 7.359 1 93.75 61 VAL B N 1
ATOM 2032 C CA . VAL B 1 61 ? -17.844 29.641 6.676 1 93.75 61 VAL B CA 1
ATOM 2033 C C . VAL B 1 61 ? -18.969 28.953 5.91 1 93.75 61 VAL B C 1
ATOM 2035 O O . VAL B 1 61 ? -20.125 29.406 5.965 1 93.75 61 VAL B O 1
ATOM 2038 N N . PHE B 1 62 ? -18.766 27.797 5.293 1 91.5 62 PHE B N 1
ATOM 2039 C CA . PHE B 1 62 ? -19.719 27.219 4.359 1 91.5 62 PHE B CA 1
ATOM 2040 C C . PHE B 1 62 ? -20.453 26.047 4.988 1 91.5 62 PHE B C 1
ATOM 2042 O O . PHE B 1 62 ? -21.609 25.766 4.629 1 91.5 62 PHE B O 1
ATOM 2049 N N . ASP B 1 63 ? -19.844 25.312 5.879 1 90.62 63 ASP B N 1
ATOM 2050 C CA . ASP B 1 63 ? -20.469 24.109 6.402 1 90.62 63 ASP B CA 1
ATOM 2051 C C . ASP B 1 63 ? -20.828 24.266 7.875 1 90.62 63 ASP B C 1
ATOM 2053 O O . ASP B 1 63 ? -21.328 23.328 8.508 1 90.62 63 ASP B O 1
ATOM 2057 N N . ASN B 1 64 ? -20.531 25.375 8.469 1 87.94 64 ASN B N 1
ATOM 2058 C CA . ASN B 1 64 ? -20.922 25.75 9.828 1 87.94 64 ASN B CA 1
ATOM 2059 C C . ASN B 1 64 ? -20.406 24.75 10.852 1 87.94 64 ASN B C 1
ATOM 2061 O O . ASN B 1 64 ? -21.141 24.312 11.742 1 87.94 64 ASN B O 1
ATOM 2065 N N . LEU B 1 65 ? -19.219 24.328 10.703 1 90.19 65 LEU B N 1
ATOM 2066 C CA . LEU B 1 65 ? -18.578 23.516 11.734 1 90.19 65 LEU B CA 1
ATOM 2067 C C . LEU B 1 65 ? -18.359 24.344 13.008 1 90.19 65 LEU B C 1
ATOM 2069 O O . LEU B 1 65 ? -18.219 25.562 12.945 1 90.19 65 LEU B O 1
ATOM 2073 N N . PRO B 1 66 ? -18.453 23.641 14.125 1 92.06 66 PRO B N 1
ATOM 2074 C CA . PRO B 1 66 ? -18.281 24.359 15.391 1 92.06 66 PRO B CA 1
ATOM 2075 C C . PRO B 1 66 ? -16.953 25.125 15.453 1 92.06 66 PRO B C 1
ATOM 2077 O O . PRO B 1 66 ? -15.93 24.641 14.961 1 92.06 66 PRO B O 1
ATOM 2080 N N . LEU B 1 67 ? -16.969 26.219 16.031 1 93.88 67 LEU B N 1
ATOM 2081 C CA . LEU B 1 67 ? -15.805 27.109 16.125 1 93.88 67 LEU B CA 1
ATOM 2082 C C . LEU B 1 67 ? -14.688 26.453 16.938 1 93.88 67 LEU B C 1
ATOM 2084 O O . LEU B 1 67 ? -13.508 26.641 16.656 1 93.88 67 LEU B O 1
ATOM 2088 N N . THR B 1 68 ? -15.039 25.672 17.922 1 94.75 68 THR B N 1
ATOM 2089 C CA . THR B 1 68 ? -14.039 25.016 18.766 1 94.75 68 THR B CA 1
ATOM 2090 C C . THR B 1 68 ? -13.188 24.062 17.938 1 94.75 68 THR B C 1
ATOM 2092 O O . THR B 1 68 ? -11.969 24.016 18.078 1 94.75 68 THR B O 1
ATOM 2095 N N . LEU B 1 69 ? -13.859 23.344 17.141 1 94.88 69 LEU B N 1
ATOM 2096 C CA . LEU B 1 69 ? -13.172 22.391 16.281 1 94.88 69 LEU B CA 1
ATOM 2097 C C . LEU B 1 69 ? -12.242 23.094 15.305 1 94.88 69 LEU B C 1
ATOM 2099 O O . LEU B 1 69 ? -11.078 22.719 15.156 1 94.88 69 LEU B O 1
ATOM 2103 N N . ILE B 1 70 ? -12.68 24.141 14.695 1 96.44 70 ILE B N 1
ATOM 2104 C CA . ILE B 1 70 ? -11.93 24.891 13.695 1 96.44 70 ILE B CA 1
ATOM 2105 C C . ILE B 1 70 ? -10.781 25.656 14.359 1 96.44 70 ILE B C 1
ATOM 2107 O O . ILE B 1 70 ? -9.664 25.688 13.844 1 96.44 70 ILE B O 1
ATOM 2111 N N . ALA B 1 71 ? -11.07 26.25 15.5 1 96.56 71 ALA B N 1
ATOM 2112 C CA . ALA B 1 71 ? -10.055 27.016 16.219 1 96.56 71 ALA B CA 1
ATOM 2113 C C . ALA B 1 71 ? -8.883 26.141 16.641 1 96.56 71 ALA B C 1
ATOM 2115 O O . ALA B 1 71 ? -7.727 26.531 16.5 1 96.56 71 ALA B O 1
ATOM 2116 N N . LEU B 1 72 ? -9.203 25.016 17.109 1 97.06 72 LEU B N 1
ATOM 2117 C CA . LEU B 1 72 ? -8.141 24.109 17.531 1 97.06 72 LEU B CA 1
ATOM 2118 C C . LEU B 1 72 ? -7.336 23.625 16.328 1 97.06 72 LEU B C 1
ATOM 2120 O O . LEU B 1 72 ? -6.121 23.438 16.422 1 97.06 72 LEU B O 1
ATOM 2124 N N . GLY B 1 73 ? -8.031 23.328 15.258 1 97.44 73 GLY B N 1
ATOM 2125 C CA . GLY B 1 73 ? -7.348 22.969 14.031 1 97.44 73 GLY B CA 1
ATOM 2126 C C . GLY B 1 73 ? -6.41 24.062 13.531 1 97.44 73 GLY B C 1
ATOM 2127 O O . GLY B 1 73 ? -5.266 23.781 13.164 1 97.44 73 GLY B O 1
ATOM 2128 N N . LEU B 1 74 ? -6.875 25.266 13.531 1 97.75 74 LEU B N 1
ATOM 2129 C CA . LEU B 1 74 ? -6.059 26.391 13.094 1 97.75 74 LEU B CA 1
ATOM 2130 C C . LEU B 1 74 ? -4.867 26.594 14.016 1 97.75 74 LEU B C 1
ATOM 2132 O O . LEU B 1 74 ? -3.756 26.875 13.555 1 97.75 74 LEU B O 1
ATOM 2136 N N . LEU B 1 75 ? -5.102 26.453 15.289 1 97.75 75 LEU B N 1
ATOM 2137 C CA . LEU B 1 75 ? -4.016 26.578 16.25 1 97.75 75 LEU B CA 1
ATOM 2138 C C . LEU B 1 75 ? -2.934 25.531 15.992 1 97.75 75 LEU B C 1
ATOM 2140 O O . LEU B 1 75 ? -1.741 25.828 16.062 1 97.75 75 LEU B O 1
ATOM 2144 N N . SER B 1 76 ? -3.354 24.328 15.727 1 97.69 76 SER B N 1
ATOM 2145 C CA . SER B 1 76 ? -2.398 23.266 15.422 1 97.69 76 SER B CA 1
ATOM 2146 C C . SER B 1 76 ? -1.516 23.641 14.242 1 97.69 76 SER B C 1
ATOM 2148 O O . SER B 1 76 ? -0.305 23.406 14.258 1 97.69 76 SER B O 1
ATOM 2150 N N . HIS B 1 77 ? -2.084 24.203 13.234 1 97.81 77 HIS B N 1
ATOM 2151 C CA . HIS B 1 77 ? -1.335 24.516 12.023 1 97.81 77 HIS B CA 1
ATOM 2152 C C . HIS B 1 77 ? -0.418 25.719 12.234 1 97.81 77 HIS B C 1
ATOM 2154 O O . HIS B 1 77 ? 0.62 25.828 11.578 1 97.81 77 HIS B O 1
ATOM 2160 N N . ILE B 1 78 ? -0.753 26.594 13.164 1 96.69 78 ILE B N 1
ATOM 2161 C CA . ILE B 1 78 ? 0.168 27.656 13.578 1 96.69 78 ILE B CA 1
ATOM 2162 C C . ILE B 1 78 ? 1.387 27.031 14.258 1 96.69 78 ILE B C 1
ATOM 2164 O O . ILE B 1 78 ? 2.523 27.422 13.977 1 96.69 78 ILE B O 1
ATOM 2168 N N . VAL B 1 79 ? 1.145 26.125 15.086 1 96.81 79 VAL B N 1
ATOM 2169 C CA . VAL B 1 79 ? 2.229 25.422 15.766 1 96.81 79 VAL B CA 1
ATOM 2170 C C . VAL B 1 79 ? 3.09 24.688 14.75 1 96.81 79 VAL B C 1
ATOM 2172 O O . VAL B 1 79 ? 4.316 24.672 14.859 1 96.81 79 VAL B O 1
ATOM 2175 N N . TYR B 1 80 ? 2.426 24.094 13.734 1 96.69 80 TYR B N 1
ATOM 2176 C CA . TYR B 1 80 ? 3.164 23.406 12.68 1 96.69 80 TYR B CA 1
ATOM 2177 C C . TYR B 1 80 ? 4.078 24.375 11.938 1 96.69 80 TYR B C 1
ATOM 2179 O O . TYR B 1 80 ? 5.18 24 11.523 1 96.69 80 TYR B O 1
ATOM 2187 N N . TYR B 1 81 ? 3.656 25.578 11.789 1 94.69 81 TYR B N 1
ATOM 2188 C CA . TYR B 1 81 ? 4.488 26.594 11.156 1 94.69 81 TYR B CA 1
ATOM 2189 C C . TYR B 1 81 ? 5.754 26.859 11.969 1 94.69 81 TYR B C 1
ATOM 2191 O O . TYR B 1 81 ? 6.836 27.016 11.406 1 94.69 81 TYR B O 1
ATOM 2199 N N . PHE B 1 82 ? 5.578 26.844 13.234 1 93.69 82 PHE B N 1
ATOM 2200 C CA . PHE B 1 82 ? 6.734 27.031 14.094 1 93.69 82 PHE B CA 1
ATOM 2201 C C . PHE B 1 82 ? 7.684 25.844 13.984 1 93.69 82 PHE B C 1
ATOM 2203 O O . PHE B 1 82 ? 8.906 26.016 14.008 1 93.69 82 PHE B O 1
ATOM 2210 N N . LEU B 1 83 ? 7.145 24.75 13.883 1 92.75 83 LEU B N 1
ATOM 2211 C CA . LEU B 1 83 ? 7.969 23.547 13.711 1 92.75 83 LEU B CA 1
ATOM 2212 C C . LEU B 1 83 ? 8.742 23.609 12.398 1 92.75 83 LEU B C 1
ATOM 2214 O O . LEU B 1 83 ? 9.875 23.141 12.32 1 92.75 83 LEU B O 1
ATOM 2218 N N . LEU B 1 84 ? 8.109 24.156 11.438 1 92.56 84 LEU B N 1
ATOM 2219 C CA . LEU B 1 84 ? 8.688 24.25 10.102 1 92.56 84 LEU B CA 1
ATOM 2220 C C . LEU B 1 84 ? 9.914 25.156 10.102 1 92.56 84 LEU B C 1
ATOM 2222 O O . LEU B 1 84 ? 10.812 24.984 9.273 1 92.56 84 LEU B O 1
ATOM 2226 N N . THR B 1 85 ? 10 26.047 11.023 1 89.88 85 THR B N 1
ATOM 2227 C CA . THR B 1 85 ? 11.125 26.969 11.102 1 89.88 85 THR B CA 1
ATOM 2228 C C . THR B 1 85 ? 12.414 26.219 11.445 1 89.88 85 THR B C 1
ATOM 2230 O O . THR B 1 85 ? 13.5 26.594 10.992 1 89.88 85 THR B O 1
ATOM 2233 N N . ASP B 1 86 ? 12.328 25.125 12.117 1 86.31 86 ASP B N 1
ATOM 2234 C CA . ASP B 1 86 ? 13.484 24.344 12.516 1 86.31 86 ASP B CA 1
ATOM 2235 C C . ASP B 1 86 ? 13.719 23.172 11.562 1 86.31 86 ASP B C 1
ATOM 2237 O O . ASP B 1 86 ? 14.578 22.328 11.805 1 86.31 86 ASP B O 1
ATOM 2241 N N . PHE B 1 87 ? 13.016 23.125 10.57 1 87.19 87 PHE B N 1
ATOM 2242 C CA . PHE B 1 87 ? 13.117 22.031 9.602 1 87.19 87 PHE B CA 1
ATOM 2243 C C . PHE B 1 87 ? 14.469 22.062 8.906 1 87.19 87 PHE B C 1
ATOM 2245 O O . PHE B 1 87 ? 14.961 23.125 8.531 1 87.19 87 PHE B O 1
ATOM 2252 N N . PRO B 1 88 ? 15.086 20.984 8.812 1 84.94 88 PRO B N 1
ATOM 2253 C CA . PRO B 1 88 ? 14.672 19.609 9.094 1 84.94 88 PRO B CA 1
ATOM 2254 C C . PRO B 1 88 ? 15.148 19.125 10.453 1 84.94 88 PRO B C 1
ATOM 2256 O O . PRO B 1 88 ? 14.906 17.969 10.82 1 84.94 88 PRO B O 1
ATOM 2259 N N . HIS B 1 89 ? 15.781 20 11.109 1 81.81 89 HIS B N 1
ATOM 2260 C CA . HIS B 1 89 ? 16.344 19.625 12.398 1 81.81 89 HIS B CA 1
ATOM 2261 C C . HIS B 1 89 ? 15.352 19.906 13.531 1 81.81 89 HIS B C 1
ATOM 2263 O O . HIS B 1 89 ? 15.492 20.891 14.25 1 81.81 89 HIS B O 1
ATOM 2269 N N . PHE B 1 90 ? 14.5 18.953 13.742 1 80.69 90 PHE B N 1
ATOM 2270 C CA . PHE B 1 90 ? 13.484 19.062 14.773 1 80.69 90 PHE B CA 1
ATOM 2271 C C . PHE B 1 90 ? 14.055 18.672 16.141 1 80.69 90 PHE B C 1
ATOM 2273 O O . PHE B 1 90 ? 14.805 17.703 16.25 1 80.69 90 PHE B O 1
ATOM 2280 N N . ASN B 1 91 ? 13.758 19.531 17.094 1 81.81 91 ASN B N 1
ATOM 2281 C CA . ASN B 1 91 ? 13.961 19.125 18.484 1 81.81 91 ASN B CA 1
ATOM 2282 C C . ASN B 1 91 ? 12.688 18.547 19.094 1 81.81 91 ASN B C 1
ATOM 2284 O O . ASN B 1 91 ? 11.695 19.25 19.266 1 81.81 91 ASN B O 1
ATOM 2288 N N . LEU B 1 92 ? 12.68 17.266 19.328 1 83.38 92 LEU B N 1
ATOM 2289 C CA . LEU B 1 92 ? 11.5 16.531 19.781 1 83.38 92 LEU B CA 1
ATOM 2290 C C . LEU B 1 92 ? 11.078 17 21.172 1 83.38 92 LEU B C 1
ATOM 2292 O O . LEU B 1 92 ? 9.953 16.734 21.594 1 83.38 92 LEU B O 1
ATOM 2296 N N . THR B 1 93 ? 11.891 17.703 21.875 1 87.12 93 THR B N 1
ATOM 2297 C CA . THR B 1 93 ? 11.57 18.172 23.219 1 87.12 93 THR B CA 1
ATOM 2298 C C . THR B 1 93 ? 11.211 19.656 23.203 1 87.12 93 THR B C 1
ATOM 2300 O O . THR B 1 93 ? 10.992 20.266 24.266 1 87.12 93 THR B O 1
ATOM 2303 N N . SER B 1 94 ? 11.156 20.219 22.109 1 89.88 94 SER B N 1
ATOM 2304 C CA . SER B 1 94 ? 10.805 21.625 22 1 89.88 94 SER B CA 1
ATOM 2305 C C . SER B 1 94 ? 9.328 21.859 22.344 1 89.88 94 SER B C 1
ATOM 2307 O O . SER B 1 94 ? 8.523 20.922 22.25 1 89.88 94 SER B O 1
ATOM 2309 N N . LEU B 1 95 ? 9.062 23 22.766 1 91.31 95 LEU B N 1
ATOM 2310 C CA . LEU B 1 95 ? 7.699 23.375 23.109 1 91.31 95 LEU B CA 1
ATOM 2311 C C . LEU B 1 95 ? 6.777 23.25 21.906 1 91.31 95 LEU B C 1
ATOM 2313 O O . LEU B 1 95 ? 5.629 22.828 22.031 1 91.31 95 LEU B O 1
ATOM 2317 N N . SER B 1 96 ? 7.301 23.609 20.797 1 92.88 96 SER B N 1
ATOM 2318 C CA . SER B 1 96 ? 6.512 23.531 19.562 1 92.88 96 SER B CA 1
ATOM 2319 C C . SER B 1 96 ? 6.148 22.094 19.219 1 92.88 96 SER B C 1
ATOM 2321 O O . SER B 1 96 ? 5.012 21.797 18.844 1 92.88 96 SER B O 1
ATOM 2323 N N . PHE B 1 97 ? 7.074 21.25 19.438 1 92.94 97 PHE B N 1
ATOM 2324 C CA . PHE B 1 97 ? 6.828 19.844 19.109 1 92.94 97 PHE B CA 1
ATOM 2325 C C . PHE B 1 97 ? 5.836 19.234 20.094 1 92.94 97 PHE B C 1
ATOM 2327 O O . PHE B 1 97 ? 4.863 18.594 19.688 1 92.94 97 PHE B O 1
ATOM 2334 N N . ILE B 1 98 ? 6.02 19.391 21.297 1 94.94 98 ILE B N 1
ATOM 2335 C CA . ILE B 1 98 ? 5.152 18.828 22.328 1 94.94 98 ILE B CA 1
ATOM 2336 C C . ILE B 1 98 ? 3.738 19.391 22.172 1 94.94 98 ILE B C 1
ATOM 2338 O O . ILE B 1 98 ? 2.76 18.641 22.25 1 94.94 98 ILE B O 1
ATOM 2342 N N . SER B 1 99 ? 3.707 20.641 21.969 1 96 99 SER B N 1
ATOM 2343 C CA . SER B 1 99 ? 2.406 21.281 21.766 1 96 99 SER B CA 1
ATOM 2344 C C . SER B 1 99 ? 1.701 20.688 20.547 1 96 99 SER B C 1
ATOM 2346 O O . SER B 1 99 ? 0.479 20.531 20.547 1 96 99 SER B O 1
ATOM 2348 N N . SER B 1 100 ? 2.465 20.375 19.531 1 95.69 100 SER B N 1
ATOM 2349 C CA . SER B 1 100 ? 1.867 19.828 18.312 1 95.69 100 SER B CA 1
ATOM 2350 C C . SER B 1 100 ? 1.253 18.453 18.578 1 95.69 100 SER B C 1
ATOM 2352 O O . SER B 1 100 ? 0.193 18.125 18.047 1 95.69 100 SER B O 1
ATOM 2354 N N . ILE B 1 101 ? 1.86 17.672 19.438 1 95.5 101 ILE B N 1
ATOM 2355 C CA . ILE B 1 101 ? 1.354 16.344 19.781 1 95.5 101 ILE B CA 1
ATOM 2356 C C . ILE B 1 101 ? 0.074 16.484 20.609 1 95.5 101 ILE B C 1
ATOM 2358 O O . ILE B 1 101 ? -0.913 15.789 20.344 1 95.5 101 ILE B O 1
ATOM 2362 N N . ILE B 1 102 ? 0.115 17.359 21.547 1 96.62 102 ILE B N 1
ATOM 2363 C CA . ILE B 1 102 ? -1.039 17.594 22.422 1 96.62 102 ILE B CA 1
ATOM 2364 C C . ILE B 1 102 ? -2.223 18.078 21.578 1 96.62 102 ILE B C 1
ATOM 2366 O O . ILE B 1 102 ? -3.344 17.578 21.734 1 96.62 102 ILE B O 1
ATOM 2370 N N . LEU B 1 103 ? -1.971 18.984 20.734 1 97.19 103 LEU B N 1
ATOM 2371 C CA . LEU B 1 103 ? -3.025 19.531 19.891 1 97.19 103 LEU B CA 1
ATOM 2372 C C . LEU B 1 103 ? -3.547 18.469 18.922 1 97.19 103 LEU B C 1
ATOM 2374 O O . LEU B 1 103 ? -4.742 18.438 18.609 1 97.19 103 LEU B O 1
ATOM 2378 N N . LEU B 1 104 ? -2.652 17.609 18.438 1 97.19 104 LEU B N 1
ATOM 2379 C CA . LEU B 1 104 ? -3.066 16.531 17.547 1 97.19 104 LEU B CA 1
ATOM 2380 C C . LEU B 1 104 ? -4.047 15.594 18.25 1 97.19 104 LEU B C 1
ATOM 2382 O O . LEU B 1 104 ? -5.09 15.242 17.688 1 97.19 104 LEU B O 1
ATOM 2386 N N . ILE B 1 105 ? -3.746 15.234 19.422 1 96.88 105 ILE B N 1
ATOM 2387 C CA . ILE B 1 105 ? -4.605 14.359 20.219 1 96.88 105 ILE B CA 1
ATOM 2388 C C . ILE B 1 105 ? -5.918 15.07 20.531 1 96.88 105 ILE B C 1
ATOM 2390 O O . ILE B 1 105 ? -6.996 14.492 20.375 1 96.88 105 ILE B O 1
ATOM 2394 N N . GLY B 1 106 ? -5.832 16.297 20.953 1 97 106 GLY B N 1
ATOM 2395 C CA . GLY B 1 106 ? -7.023 17.078 21.234 1 97 106 GLY B CA 1
ATOM 2396 C C . GLY B 1 106 ? -7.949 17.219 20.047 1 97 106 GLY B C 1
ATOM 2397 O O . GLY B 1 106 ? -9.172 17.125 20.188 1 97 106 GLY B O 1
ATOM 2398 N N . ASN B 1 107 ? -7.352 17.406 18.938 1 97.38 107 ASN B N 1
ATOM 2399 C CA . ASN B 1 107 ? -8.141 17.531 17.719 1 97.38 107 ASN B CA 1
ATOM 24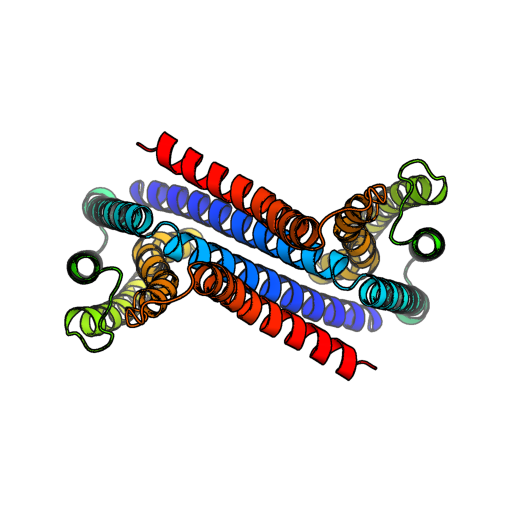00 C C . ASN B 1 107 ? -8.859 16.219 17.391 1 97.38 107 ASN B C 1
ATOM 2402 O O . ASN B 1 107 ? -9.984 16.234 16.891 1 97.38 107 ASN B O 1
ATOM 2406 N N . HIS B 1 108 ? -8.242 15.062 17.641 1 96.31 108 HIS B N 1
ATOM 2407 C CA . HIS B 1 108 ? -8.891 13.766 17.438 1 96.31 108 HIS B CA 1
ATOM 2408 C C . HIS B 1 108 ? -10.125 13.609 18.312 1 96.31 108 HIS B C 1
ATOM 2410 O O . HIS B 1 108 ? -11.18 13.188 17.844 1 96.31 108 HIS B O 1
ATOM 2416 N N . VAL B 1 109 ? -9.969 13.984 19.5 1 96 109 VAL B N 1
ATOM 2417 C CA . VAL B 1 109 ? -11.055 13.844 20.469 1 96 109 VAL B CA 1
ATOM 2418 C C . VAL B 1 109 ? -12.227 14.742 20.062 1 96 109 VAL B C 1
ATOM 2420 O O . VAL B 1 109 ? -13.375 14.297 20.016 1 96 109 VAL B O 1
ATOM 2423 N N . LEU B 1 110 ? -11.93 15.953 19.75 1 95.12 110 LEU B N 1
ATOM 2424 C CA . LEU B 1 110 ? -12.969 16.906 19.391 1 95.12 110 LEU B CA 1
ATOM 2425 C C . LEU B 1 110 ? -13.656 16.5 18.094 1 95.12 110 LEU B C 1
ATOM 2427 O O . LEU B 1 110 ? -14.883 16.578 17.984 1 95.12 110 LEU B O 1
ATOM 2431 N N . ALA B 1 111 ? -12.852 16.062 17.141 1 94.31 111 ALA B N 1
ATOM 2432 C CA . ALA B 1 111 ? -13.414 15.648 15.852 1 94.31 111 ALA B CA 1
ATOM 2433 C C . ALA B 1 111 ? -14.312 14.43 16.016 1 94.31 111 ALA B C 1
ATOM 2435 O O . ALA B 1 111 ? -15.414 14.383 15.461 1 94.31 111 ALA B O 1
ATOM 2436 N N . PHE B 1 112 ? -13.914 13.484 16.797 1 92.88 112 PHE B N 1
ATOM 2437 C CA . PHE B 1 112 ? -14.711 12.289 17.031 1 92.88 112 PHE B CA 1
ATOM 2438 C C . PHE B 1 112 ? -16.031 12.641 17.703 1 92.88 112 PHE B C 1
ATOM 2440 O O . PHE B 1 112 ? -17.078 12.117 17.328 1 92.88 112 PHE B O 1
ATOM 2447 N N . LYS B 1 113 ? -15.977 13.516 18.672 1 91.56 113 LYS B N 1
ATOM 2448 C CA . LYS B 1 113 ? -17.188 13.945 19.375 1 91.56 113 LYS B CA 1
ATOM 2449 C C . LYS B 1 113 ? -18.156 14.641 18.422 1 91.56 113 LYS B C 1
ATOM 2451 O O . LYS B 1 113 ? -19.344 14.359 18.438 1 91.56 113 LYS B O 1
ATOM 2456 N N . PHE B 1 114 ? -17.625 15.453 17.641 1 91.62 114 PHE B N 1
ATOM 2457 C CA . PHE B 1 114 ? -18.438 16.219 16.703 1 91.62 114 PHE B CA 1
ATOM 2458 C C . PHE B 1 114 ? -19.078 15.297 15.664 1 91.62 114 PHE B C 1
ATOM 2460 O O . PHE B 1 114 ? -20.281 15.367 15.422 1 91.62 114 PHE B O 1
ATOM 2467 N N . PHE B 1 115 ? -18.344 14.391 15.055 1 90.62 115 PHE B N 1
ATOM 2468 C CA . PHE B 1 115 ? -18.844 13.578 13.953 1 90.62 115 PHE B CA 1
ATOM 2469 C C . PHE B 1 115 ? -19.766 12.484 14.461 1 90.62 115 PHE B C 1
ATOM 2471 O O . PHE B 1 115 ? -20.672 12.047 13.75 1 90.62 115 PHE B O 1
ATOM 2478 N N . ARG B 1 116 ? -19.531 12.086 15.594 1 88.38 116 ARG B N 1
ATOM 2479 C CA . ARG B 1 116 ? -20.422 11.102 16.188 1 88.38 116 ARG B CA 1
ATOM 2480 C C . ARG B 1 116 ? -21.812 11.68 16.422 1 88.38 116 ARG B C 1
ATOM 2482 O O . ARG B 1 116 ? -22.828 11 16.234 1 88.38 116 ARG B O 1
ATOM 2489 N N . GLN B 1 117 ? -21.969 12.953 16.734 1 86.31 117 GLN B N 1
ATOM 2490 C CA . GLN B 1 117 ? -23.219 13.609 17.078 1 86.31 117 GLN B CA 1
ATOM 2491 C C . GLN B 1 117 ? -24 13.977 15.82 1 86.31 117 GLN B C 1
ATOM 2493 O O . GLN B 1 117 ? -25.234 14.062 15.852 1 86.31 117 GLN B O 1
ATOM 2498 N N . ARG B 1 118 ? -23.469 14.219 14.703 1 81.75 118 ARG B N 1
ATOM 2499 C CA . ARG B 1 118 ? -24.125 14.773 13.523 1 81.75 118 ARG B CA 1
ATOM 2500 C C . ARG B 1 118 ? -24.406 13.68 12.5 1 81.75 118 ARG B C 1
ATOM 2502 O O . ARG B 1 118 ? -25 13.938 11.453 1 81.75 118 ARG B O 1
ATOM 2509 N N . TYR B 1 119 ? -24.344 12.469 12.797 1 78.75 119 TYR B N 1
ATOM 2510 C CA . TYR B 1 119 ? -24.641 11.367 11.891 1 78.75 119 TYR B CA 1
ATOM 2511 C C . TYR B 1 119 ? -23.906 11.555 10.562 1 78.75 119 TYR B C 1
ATOM 2513 O O . TYR B 1 119 ? -24.516 11.445 9.492 1 78.75 119 TYR B O 1
ATOM 2521 N N . THR B 1 120 ? -22.781 11.984 10.539 1 85.12 120 THR B N 1
ATOM 2522 C CA . THR B 1 120 ? -21.969 12.195 9.352 1 85.12 120 THR B CA 1
ATOM 2523 C C . THR B 1 120 ? -21.578 10.867 8.719 1 85.12 120 THR B C 1
ATOM 2525 O O . THR B 1 120 ? -21.594 9.828 9.383 1 85.12 120 THR B O 1
ATOM 2528 N N . THR B 1 121 ? -21.422 10.969 7.457 1 88.81 121 THR B N 1
ATOM 2529 C CA . THR B 1 121 ? -21.047 9.766 6.715 1 88.81 121 THR B CA 1
ATOM 2530 C C . THR B 1 121 ? -19.578 9.414 6.98 1 88.81 121 THR B C 1
ATOM 2532 O O . THR B 1 121 ? -18.797 10.258 7.43 1 88.81 121 THR B O 1
ATOM 2535 N N . LEU B 1 122 ? -19.234 8.102 6.754 1 90.12 122 LEU B N 1
ATOM 2536 C CA . LEU B 1 122 ? -17.859 7.621 6.93 1 90.12 122 LEU B CA 1
ATOM 2537 C C . LEU B 1 122 ? -16.906 8.359 6 1 90.12 122 LEU B C 1
ATOM 2539 O O . LEU B 1 122 ? -15.766 8.648 6.379 1 90.12 122 LEU B O 1
ATOM 2543 N N . SER B 1 123 ? -17.312 8.641 4.824 1 90.12 123 SER B N 1
ATOM 2544 C CA . SER B 1 123 ? -16.469 9.344 3.857 1 90.12 123 SER B CA 1
ATOM 2545 C C . SER B 1 123 ? -16.109 10.742 4.348 1 90.12 123 SER B C 1
ATOM 2547 O O . SER B 1 123 ? -14.984 11.203 4.156 1 90.12 123 SER B O 1
ATOM 2549 N N . GLU B 1 124 ? -17.031 11.391 4.984 1 91.19 124 GLU B N 1
ATOM 2550 C CA . GLU B 1 124 ? -16.781 12.719 5.531 1 91.19 124 GLU B CA 1
ATOM 2551 C C . GLU B 1 124 ? -15.75 12.672 6.66 1 91.19 124 GLU B C 1
ATOM 2553 O O . GLU B 1 124 ? -14.836 13.492 6.715 1 91.19 124 GLU B O 1
ATOM 2558 N N . VAL B 1 125 ? -15.961 11.688 7.516 1 92.25 125 VAL B N 1
ATOM 2559 C CA . VAL B 1 125 ? -15.062 11.531 8.648 1 92.25 125 VAL B CA 1
ATOM 2560 C C . VAL B 1 125 ? -13.648 11.227 8.148 1 92.25 125 VAL B C 1
ATOM 2562 O O . VAL B 1 125 ? -12.695 11.922 8.516 1 92.25 125 VAL B O 1
ATOM 2565 N N . PHE B 1 126 ? -13.578 10.273 7.258 1 93.88 126 PHE B N 1
ATOM 2566 C CA . PHE B 1 126 ? -12.281 9.844 6.75 1 93.88 126 PHE B CA 1
ATOM 2567 C C . PHE B 1 126 ? -11.594 10.977 6 1 93.88 126 PHE B C 1
ATOM 2569 O O . PHE B 1 126 ? -10.367 11.125 6.07 1 93.88 126 PHE B O 1
ATOM 2576 N N . SER B 1 127 ? -12.352 11.688 5.285 1 94.69 127 SER B N 1
ATOM 2577 C CA . SER B 1 127 ? -11.766 12.781 4.516 1 94.69 127 SER B CA 1
ATOM 2578 C C . SER B 1 127 ? -11.273 13.898 5.43 1 94.69 127 SER B C 1
ATOM 2580 O O . SER B 1 127 ? -10.195 14.453 5.215 1 94.69 127 SER B O 1
ATOM 2582 N N . TYR B 1 128 ? -12.047 14.273 6.469 1 95.19 128 TYR B N 1
ATOM 2583 C CA . TYR B 1 128 ? -11.617 15.289 7.426 1 95.19 128 TYR B CA 1
ATOM 2584 C C . TYR B 1 128 ? -10.336 14.859 8.133 1 95.19 128 TYR B C 1
ATOM 2586 O O . TYR B 1 128 ? -9.398 15.648 8.266 1 95.19 128 TYR B O 1
ATOM 2594 N N . PHE B 1 129 ? -10.258 13.602 8.539 1 96.12 129 PHE B N 1
ATOM 2595 C CA . PHE B 1 129 ? -9.086 13.078 9.234 1 96.12 129 PHE B CA 1
ATOM 2596 C C . PHE B 1 129 ? -7.863 13.094 8.328 1 96.12 129 PHE B C 1
ATOM 2598 O O . PHE B 1 129 ? -6.77 13.469 8.758 1 96.12 129 PHE B O 1
ATOM 2605 N N . THR B 1 130 ? -8.062 12.711 7.141 1 95.81 130 THR B N 1
ATOM 2606 C CA . THR B 1 130 ? -6.945 12.609 6.211 1 95.81 130 THR B CA 1
ATOM 2607 C C . THR B 1 130 ? -6.383 13.984 5.883 1 95.81 130 THR B C 1
ATOM 2609 O O . THR B 1 130 ? -5.176 14.211 5.992 1 95.81 130 THR B O 1
ATOM 2612 N N . VAL B 1 131 ? -7.219 14.914 5.578 1 96.38 131 VAL B N 1
ATOM 2613 C CA . VAL B 1 131 ? -6.785 16.203 5.059 1 96.38 131 VAL B CA 1
ATOM 2614 C C . VAL B 1 131 ? -6.453 17.141 6.219 1 96.38 131 VAL B C 1
ATOM 2616 O O . VAL B 1 131 ? -5.359 17.719 6.277 1 96.38 131 VAL B O 1
ATOM 2619 N N . CYS B 1 132 ? -7.371 17.219 7.191 1 95.88 132 CYS B N 1
ATOM 2620 C CA . CYS B 1 132 ? -7.266 18.266 8.211 1 95.88 132 CYS B CA 1
ATOM 2621 C C . CYS B 1 132 ? -6.414 17.797 9.383 1 95.88 132 CYS B C 1
ATOM 2623 O O . CYS B 1 132 ? -5.734 18.609 10.016 1 95.88 132 CYS B O 1
ATOM 2625 N N . LEU B 1 133 ? -6.406 16.453 9.648 1 96.69 133 LEU B N 1
ATOM 2626 C CA . LEU B 1 133 ? -5.75 16.016 10.867 1 96.69 133 LEU B CA 1
ATOM 2627 C C . LEU B 1 133 ? -4.43 15.312 10.555 1 96.69 133 LEU B C 1
ATOM 2629 O O . LEU B 1 133 ? -3.441 15.5 11.266 1 96.69 133 LEU B O 1
ATOM 2633 N N . TRP B 1 134 ? -4.43 14.516 9.469 1 96.81 134 TRP B N 1
ATOM 2634 C CA . TRP B 1 134 ? -3.307 13.594 9.344 1 96.81 134 TRP B CA 1
ATOM 2635 C C . TRP B 1 134 ? -2.299 14.102 8.32 1 96.81 134 TRP B C 1
ATOM 2637 O O . TRP B 1 134 ? -1.117 13.75 8.375 1 96.81 134 TRP B O 1
ATOM 2647 N N . MET B 1 135 ? -2.613 14.844 7.398 1 96.69 135 MET B N 1
ATOM 2648 C CA . MET B 1 135 ? -1.793 15.211 6.246 1 96.69 135 MET B CA 1
ATOM 2649 C C . MET B 1 135 ? -0.49 15.867 6.691 1 96.69 135 MET B C 1
ATOM 2651 O O . MET B 1 135 ? 0.595 15.414 6.328 1 96.69 135 MET B O 1
ATOM 2655 N N . VAL B 1 136 ? -0.519 16.844 7.516 1 96.56 136 VAL B N 1
ATOM 2656 C CA . VAL B 1 136 ? 0.655 17.625 7.891 1 96.56 136 VAL B CA 1
ATOM 2657 C C . VAL B 1 136 ? 1.507 16.844 8.883 1 96.56 136 VAL B C 1
ATOM 2659 O O . VAL B 1 136 ? 2.711 16.672 8.68 1 96.56 136 VAL B O 1
ATOM 2662 N N . PRO B 1 137 ? 0.909 16.266 9.953 1 95.12 137 PRO B N 1
ATOM 2663 C CA . PRO B 1 137 ? 1.729 15.469 10.859 1 95.12 137 PRO B CA 1
ATOM 2664 C C . PRO B 1 137 ? 2.438 14.312 10.156 1 95.12 137 PRO B C 1
ATOM 2666 O O . PRO B 1 137 ? 3.574 13.977 10.492 1 95.12 137 PRO B O 1
ATOM 2669 N N . PHE B 1 138 ? 1.765 13.742 9.234 1 94.94 138 PHE B N 1
ATOM 2670 C CA . PHE B 1 138 ? 2.375 12.641 8.492 1 94.94 138 PHE B CA 1
ATOM 2671 C C . PHE B 1 138 ? 3.623 13.117 7.758 1 94.94 138 PHE B C 1
ATOM 2673 O O . PHE B 1 138 ? 4.637 12.414 7.73 1 94.94 138 PHE B O 1
ATOM 2680 N N . MET B 1 139 ? 3.561 14.219 7.141 1 94.25 139 MET B N 1
ATOM 2681 C CA . MET B 1 139 ? 4.715 14.758 6.422 1 94.25 139 MET B CA 1
ATOM 2682 C C . MET B 1 139 ? 5.859 15.055 7.383 1 94.25 139 MET B C 1
ATOM 2684 O O . MET B 1 139 ? 7.027 14.828 7.055 1 94.25 139 MET B O 1
ATOM 2688 N N . PHE B 1 140 ? 5.594 15.531 8.57 1 92.69 140 PHE B N 1
ATOM 2689 C CA . PHE B 1 140 ? 6.633 15.805 9.555 1 92.69 140 PHE B CA 1
ATOM 2690 C C . PHE B 1 140 ? 7.273 14.516 10.039 1 92.69 140 PHE B C 1
ATOM 2692 O O . PHE B 1 140 ? 8.492 14.445 10.219 1 92.69 140 PHE B O 1
ATOM 2699 N N . ILE B 1 141 ? 6.48 13.523 10.219 1 91.19 141 ILE B N 1
ATOM 2700 C CA . ILE B 1 141 ? 6.992 12.242 10.68 1 91.19 141 ILE B CA 1
ATOM 2701 C C . ILE B 1 141 ? 7.945 11.656 9.641 1 91.19 141 ILE B C 1
ATOM 2703 O O . ILE B 1 141 ? 9.008 11.125 9.984 1 91.19 141 ILE B O 1
ATOM 2707 N N . LEU B 1 142 ? 7.543 11.742 8.414 1 90.19 142 LEU B N 1
ATOM 2708 C CA . LEU B 1 142 ? 8.391 11.25 7.336 1 90.19 142 LEU B CA 1
ATOM 2709 C C . LEU B 1 142 ? 9.719 12.008 7.297 1 90.19 142 LEU B C 1
ATOM 2711 O O . LEU B 1 142 ? 10.727 11.477 6.828 1 90.19 142 LEU B O 1
ATOM 2715 N N . SER B 1 143 ? 9.727 13.242 7.812 1 88.94 143 SER B N 1
ATOM 2716 C CA . SER B 1 143 ? 10.883 14.117 7.695 1 88.94 143 SER B CA 1
ATOM 2717 C C . SER B 1 143 ? 11.852 13.914 8.859 1 88.94 143 SER B C 1
ATOM 2719 O O . SER B 1 143 ? 12.938 14.492 8.875 1 88.94 143 SER B O 1
ATOM 2721 N N . LEU B 1 144 ? 11.492 13.156 9.789 1 83.69 144 LEU B N 1
ATOM 2722 C CA . LEU B 1 144 ? 12.352 12.898 10.938 1 83.69 144 LEU B CA 1
ATOM 2723 C C . LEU B 1 144 ? 13.625 12.172 10.516 1 83.69 144 LEU B C 1
ATOM 2725 O O . LEU B 1 144 ? 14.672 12.312 11.148 1 83.69 144 LEU B O 1
ATOM 2729 N N . SER B 1 145 ? 13.547 11.391 9.43 1 76.06 145 SER B N 1
ATOM 2730 C CA . SER B 1 145 ? 14.719 10.672 8.93 1 76.06 145 SER B CA 1
ATOM 2731 C C . SER B 1 145 ? 15.773 11.633 8.406 1 76.06 145 SER B C 1
ATOM 2733 O O . SER B 1 145 ? 16.969 11.312 8.383 1 76.06 145 SER B O 1
ATOM 2735 N N . ALA B 1 146 ? 15.375 12.703 7.891 1 75.31 146 ALA B N 1
ATOM 2736 C CA . ALA B 1 146 ? 16.297 13.719 7.371 1 75.31 146 ALA B CA 1
ATOM 2737 C C . ALA B 1 146 ? 17.016 14.422 8.508 1 75.31 146 ALA B C 1
ATOM 2739 O O . ALA B 1 146 ? 18.078 15.016 8.297 1 75.31 146 ALA B O 1
ATOM 2740 N N . ASN B 1 147 ? 16.484 14.398 9.656 1 70.31 147 ASN B N 1
ATOM 2741 C CA . ASN B 1 147 ? 17.125 15.016 10.82 1 70.31 147 ASN B CA 1
ATOM 2742 C C . ASN B 1 147 ? 18.438 14.32 11.18 1 70.31 147 ASN B C 1
ATOM 2744 O O . ASN B 1 147 ? 19.406 14.984 11.547 1 70.31 147 ASN B O 1
ATOM 2748 N N . ASP B 1 148 ? 18.453 13.055 11.047 1 62.75 148 ASP B N 1
ATOM 2749 C CA . ASP B 1 148 ? 19.625 12.258 11.445 1 62.75 148 ASP B CA 1
ATOM 2750 C C . ASP B 1 148 ? 20.766 12.422 10.453 1 62.75 148 ASP B C 1
ATOM 2752 O O . ASP B 1 148 ? 21.938 12.273 10.82 1 62.75 148 ASP B O 1
ATOM 2756 N N . ASN B 1 149 ? 20.5 12.68 9.281 1 53.5 149 ASN B N 1
ATOM 2757 C CA . ASN B 1 149 ? 21.547 12.711 8.266 1 53.5 149 ASN B CA 1
ATOM 2758 C C . ASN B 1 149 ? 22.281 14.047 8.258 1 53.5 149 ASN B C 1
ATOM 2760 O O . ASN B 1 149 ? 23.297 14.188 7.586 1 53.5 149 ASN B O 1
ATOM 2764 N N . THR B 1 150 ? 21.828 15.086 8.805 1 50.22 150 THR B N 1
ATOM 2765 C CA . THR B 1 150 ? 22.5 16.375 8.773 1 50.22 150 THR B CA 1
ATOM 2766 C C . THR B 1 150 ? 23.484 16.516 9.93 1 50.22 150 THR B C 1
ATOM 2768 O O . THR B 1 150 ? 24.016 17.594 10.188 1 50.22 150 THR B O 1
ATOM 2771 N N . LEU B 1 151 ? 23.688 15.516 10.734 1 40.84 151 LEU B N 1
ATOM 2772 C CA . LEU B 1 151 ? 24.766 15.75 11.688 1 40.84 151 LEU B CA 1
ATOM 2773 C C . LEU B 1 151 ? 26.109 15.828 10.969 1 40.84 151 LEU B C 1
ATOM 2775 O O . LEU B 1 151 ? 26.391 15.047 10.055 1 40.84 151 LEU B O 1
ATOM 2779 N N . PRO B 1 152 ? 26.641 16.938 11.094 1 41.97 152 PRO B N 1
ATOM 2780 C CA . PRO B 1 152 ? 27.953 17.141 10.445 1 41.97 152 PRO B CA 1
ATOM 2781 C C . PRO B 1 152 ? 28.891 15.953 10.633 1 41.97 152 PRO B C 1
ATOM 2783 O O . PRO B 1 152 ? 29.047 15.461 11.75 1 41.97 152 PRO B O 1
ATOM 2786 N N . ILE B 1 153 ? 28.953 15.016 9.688 1 42.69 153 ILE B N 1
ATOM 2787 C CA . ILE B 1 153 ? 30.156 14.203 9.727 1 42.69 153 ILE B CA 1
ATOM 2788 C C . ILE B 1 153 ? 31.375 15.094 9.961 1 42.69 153 ILE B C 1
ATOM 2790 O O . ILE B 1 153 ? 31.594 16.062 9.227 1 42.69 153 ILE B O 1
ATOM 2794 N N . THR B 1 154 ? 31.812 15.219 11.117 1 35.16 154 THR B N 1
ATOM 2795 C CA . THR B 1 154 ? 33.062 15.898 11.383 1 35.16 154 THR B CA 1
ATOM 2796 C C . THR B 1 154 ? 34 15.766 10.188 1 35.16 154 THR B C 1
ATOM 2798 O O . THR B 1 154 ? 34.094 14.703 9.57 1 35.16 154 THR B O 1
ATOM 2801 N N . ASN B 1 155 ? 34.438 16.891 9.602 1 37.44 155 ASN B N 1
ATOM 2802 C CA . ASN B 1 155 ? 35.406 17.25 8.578 1 37.44 155 ASN B CA 1
ATOM 2803 C C . ASN B 1 155 ? 36.688 16.391 8.672 1 37.44 155 ASN B C 1
ATOM 2805 O O . ASN B 1 155 ? 37.75 16.891 9.047 1 37.44 155 ASN B O 1
ATOM 2809 N N . VAL B 1 156 ? 36.844 15.297 9.281 1 37.88 156 VAL B N 1
ATOM 2810 C CA . VAL B 1 156 ? 38.188 14.867 9.016 1 37.88 156 VAL B CA 1
ATOM 2811 C C . VAL B 1 156 ? 38.469 14.922 7.516 1 37.88 156 VAL B C 1
ATOM 2813 O O . VAL B 1 156 ? 37.594 14.664 6.703 1 37.88 156 VAL B O 1
ATOM 2816 N N . ASP B 1 157 ? 39.688 15.445 6.996 1 37.97 157 ASP B N 1
ATOM 2817 C CA . ASP B 1 157 ? 40.312 15.789 5.727 1 37.97 157 ASP B CA 1
ATOM 2818 C C . ASP B 1 157 ? 39.938 14.789 4.637 1 37.97 157 ASP B C 1
ATOM 2820 O O . ASP B 1 157 ? 40.062 15.094 3.445 1 37.97 157 ASP B O 1
ATOM 2824 N N . ASP B 1 158 ? 40.344 13.516 4.898 1 37.94 158 ASP B N 1
ATOM 2825 C CA . ASP B 1 158 ? 40.781 12.742 3.744 1 37.94 158 ASP B CA 1
ATOM 2826 C C . ASP B 1 158 ? 39.656 12.523 2.752 1 37.94 158 ASP B C 1
ATOM 2828 O O . ASP B 1 158 ? 38.5 12.773 3.072 1 37.94 158 ASP B O 1
ATOM 2832 N N . ASN B 1 159 ? 39.344 11.195 2.119 1 34.03 159 ASN B N 1
ATOM 2833 C CA . ASN B 1 159 ? 39.031 10.742 0.771 1 34.03 159 ASN B CA 1
ATOM 2834 C C . ASN B 1 159 ? 37.531 10.805 0.497 1 34.03 159 ASN B C 1
ATOM 2836 O O . ASN B 1 159 ? 36.719 10.367 1.321 1 34.03 159 ASN B O 1
ATOM 2840 N N . VAL B 1 160 ? 37 11.719 -0.378 1 38.94 160 VAL B N 1
ATOM 2841 C CA . VAL B 1 160 ? 35.781 11.844 -1.176 1 38.94 160 VAL B CA 1
ATOM 2842 C C . VAL B 1 160 ? 35.156 10.477 -1.357 1 38.94 160 VAL B C 1
ATOM 2844 O O . VAL B 1 160 ? 33.938 10.367 -1.475 1 38.94 160 VAL B O 1
ATOM 2847 N N . VAL B 1 161 ? 36.031 9.539 -1.502 1 38 161 VAL B N 1
ATOM 2848 C CA . VAL B 1 161 ? 35.594 8.18 -1.833 1 38 161 VAL B CA 1
ATOM 2849 C C . VAL B 1 161 ? 34.781 7.609 -0.69 1 38 161 VAL B C 1
ATOM 2851 O O . VAL B 1 161 ? 33.781 6.926 -0.926 1 38 161 VAL B O 1
ATOM 2854 N N . SER B 1 162 ? 35.156 8.078 0.548 1 39.03 162 SER B N 1
ATOM 2855 C CA . SER B 1 162 ? 34.469 7.422 1.664 1 39.03 162 SER B CA 1
ATOM 2856 C C . SER B 1 162 ? 33.062 7.969 1.854 1 39.03 162 SER B C 1
ATOM 2858 O O . SER B 1 162 ? 32.219 7.301 2.439 1 39.03 162 SER B O 1
ATOM 2860 N N . HIS B 1 163 ? 32.906 9.172 1.504 1 39.84 163 HIS B N 1
ATOM 2861 C CA . HIS B 1 163 ? 31.578 9.758 1.717 1 39.84 163 HIS B CA 1
ATOM 2862 C C . HIS B 1 163 ? 30.531 9.133 0.799 1 39.84 163 HIS B C 1
ATOM 2864 O O . HIS B 1 163 ? 29.391 8.938 1.197 1 39.84 163 HIS B O 1
ATOM 2870 N N . TYR B 1 164 ? 30.922 9.047 -0.52 1 36.28 164 TYR B N 1
ATOM 2871 C CA . TYR B 1 164 ? 30.016 8.414 -1.472 1 36.28 164 TYR B CA 1
ATOM 2872 C C . TYR B 1 164 ? 29.625 7.023 -0.997 1 36.28 164 TYR B C 1
ATOM 2874 O O . TYR B 1 164 ? 28.5 6.57 -1.256 1 36.28 164 TYR B O 1
ATOM 2882 N N . PHE B 1 165 ? 30.531 6.363 -0.335 1 40.78 165 PHE B N 1
ATOM 2883 C CA . PHE B 1 165 ? 30.266 5 0.109 1 40.78 165 PHE B CA 1
ATOM 2884 C C . PHE B 1 165 ? 29.344 4.992 1.326 1 40.78 165 PHE B C 1
ATOM 2886 O O . PHE B 1 165 ? 28.594 4.043 1.533 1 40.78 165 PHE B O 1
ATOM 2893 N N . THR B 1 166 ? 29.391 6.043 2.115 1 38.47 166 THR B N 1
ATOM 2894 C CA . THR B 1 166 ? 28.609 5.988 3.346 1 38.47 166 THR B CA 1
ATOM 2895 C C . THR B 1 166 ? 27.125 6.191 3.055 1 38.47 166 THR B C 1
ATOM 2897 O O . THR B 1 166 ? 26.266 5.59 3.709 1 38.47 166 THR B O 1
ATOM 2900 N N . ASN B 1 167 ? 26.812 7.16 2.35 1 38.69 167 ASN B N 1
ATOM 2901 C CA . ASN B 1 167 ? 25.406 7.387 2.021 1 38.69 167 ASN B CA 1
ATOM 2902 C C . ASN B 1 167 ? 24.781 6.172 1.332 1 38.69 167 ASN B C 1
ATOM 2904 O O . ASN B 1 167 ? 23.625 5.852 1.56 1 38.69 167 ASN B O 1
ATOM 2908 N N . ARG B 1 168 ? 25.531 5.562 0.464 1 40.38 168 ARG B N 1
ATOM 2909 C CA . ARG B 1 168 ? 25.125 4.312 -0.177 1 40.38 168 ARG B CA 1
ATOM 2910 C C . ARG B 1 168 ? 24.953 3.201 0.853 1 40.38 168 ARG B C 1
ATOM 2912 O O . ARG B 1 168 ? 24.172 2.273 0.646 1 40.38 168 ARG B O 1
ATOM 2919 N N . LYS B 1 169 ? 25.641 3.324 1.914 1 42.19 169 LYS B N 1
ATOM 2920 C CA . LYS B 1 169 ? 25.656 2.322 2.977 1 42.19 169 LYS B CA 1
ATOM 2921 C C . LYS B 1 169 ? 24.344 2.318 3.744 1 42.19 169 LYS B C 1
ATOM 2923 O O . LYS B 1 169 ? 23.844 1.257 4.121 1 42.19 169 LYS B O 1
ATOM 2928 N N . ARG B 1 170 ? 23.875 3.428 3.967 1 41.25 170 ARG B N 1
ATOM 2929 C CA . ARG B 1 170 ? 22.641 3.461 4.75 1 41.25 170 ARG B CA 1
ATOM 2930 C C . ARG B 1 170 ? 21.453 2.986 3.922 1 41.25 170 ARG B C 1
ATOM 2932 O O . ARG B 1 170 ? 20.562 2.293 4.434 1 41.25 170 ARG B O 1
ATOM 2939 N N . SER B 1 171 ? 21.344 3.398 2.754 1 43.84 171 SER B N 1
ATOM 2940 C CA . SER B 1 171 ? 20.391 2.789 1.842 1 43.84 171 SER B CA 1
ATOM 2941 C C . SER B 1 171 ? 20.516 1.269 1.844 1 43.84 171 SER B C 1
ATOM 2943 O O . SER B 1 171 ? 19.5 0.558 1.781 1 43.84 171 SER B O 1
ATOM 2945 N N . TYR B 1 172 ? 21.719 0.904 2.156 1 46.75 172 TYR B N 1
ATOM 2946 C CA . TYR B 1 172 ? 22.062 -0.51 2.287 1 46.75 172 TYR B CA 1
ATOM 2947 C C . TYR B 1 172 ? 21.531 -1.074 3.604 1 46.75 172 TYR B C 1
ATOM 2949 O O . TYR B 1 172 ? 21.156 -2.244 3.676 1 46.75 172 TYR B O 1
ATOM 2957 N N . LYS B 1 173 ? 21.516 -0.161 4.543 1 47.16 173 LYS B N 1
ATOM 2958 C CA . LYS B 1 173 ? 21.125 -0.727 5.836 1 47.16 173 LYS B CA 1
ATOM 2959 C C . LYS B 1 173 ? 19.641 -1.079 5.859 1 47.16 173 LYS B C 1
ATOM 2961 O O . LYS B 1 173 ? 19.266 -2.143 6.352 1 47.16 173 LYS B O 1
ATOM 2966 N N . ILE B 1 174 ? 18.922 -0.219 5.43 1 47.69 174 ILE B N 1
ATOM 2967 C CA . ILE B 1 174 ? 17.5 -0.521 5.465 1 47.69 174 ILE B CA 1
ATOM 2968 C C . ILE B 1 174 ? 17.188 -1.655 4.488 1 47.69 174 ILE B C 1
ATOM 2970 O O . ILE B 1 174 ? 16.406 -2.551 4.797 1 47.69 174 ILE B O 1
ATOM 2974 N N . LYS B 1 175 ? 17.812 -1.655 3.361 1 52.28 175 LYS B N 1
ATOM 2975 C CA . LYS B 1 175 ? 17.719 -2.797 2.457 1 52.28 175 LYS B CA 1
ATOM 2976 C C . LYS B 1 175 ? 18.188 -4.078 3.139 1 52.28 175 LYS B C 1
ATOM 2978 O O . LYS B 1 175 ? 17.562 -5.133 2.986 1 52.28 175 LYS B O 1
ATOM 2983 N N . ASN B 1 176 ? 19.172 -3.838 3.941 1 53.91 176 ASN B N 1
ATOM 2984 C CA . ASN B 1 176 ? 19.703 -5 4.648 1 53.91 176 ASN B CA 1
ATOM 2985 C C . ASN B 1 176 ? 18.719 -5.5 5.711 1 53.91 176 ASN B C 1
ATOM 2987 O O . ASN B 1 176 ? 18.594 -6.707 5.93 1 53.91 176 ASN B O 1
ATOM 2991 N N . LEU B 1 177 ? 18.141 -4.574 6.289 1 50.16 177 LEU B N 1
ATOM 2992 C CA . LEU B 1 177 ? 17.188 -4.996 7.301 1 50.16 177 LEU B CA 1
ATOM 2993 C C . LEU B 1 177 ? 16 -5.719 6.664 1 50.16 177 LEU B C 1
ATOM 2995 O O . LEU B 1 177 ? 15.555 -6.75 7.168 1 50.16 177 LEU B O 1
ATOM 2999 N N . PHE B 1 178 ? 15.5 -5.191 5.688 1 50.09 178 PHE B N 1
ATOM 3000 C CA . PHE B 1 178 ? 14.398 -5.852 4.992 1 50.09 178 PHE B CA 1
ATOM 3001 C C . PHE B 1 178 ? 14.852 -7.188 4.414 1 50.09 178 PHE B C 1
ATOM 3003 O O . PHE B 1 178 ? 14.125 -8.18 4.496 1 50.09 178 PHE B O 1
ATOM 3010 N N . THR B 1 179 ? 15.977 -7.195 3.883 1 52.72 179 THR B N 1
ATOM 3011 C CA . THR B 1 179 ? 16.531 -8.461 3.404 1 52.72 179 THR B CA 1
ATOM 3012 C C . THR B 1 179 ? 16.688 -9.453 4.551 1 52.72 179 THR B C 1
ATOM 3014 O O . THR B 1 179 ? 16.375 -10.633 4.398 1 52.72 179 THR B O 1
ATOM 3017 N N . TYR B 1 180 ? 17.078 -8.914 5.625 1 54.06 180 TYR B N 1
ATOM 3018 C CA . TYR B 1 180 ? 17.219 -9.758 6.805 1 54.06 180 TYR B CA 1
ATOM 3019 C C . TYR B 1 180 ? 15.859 -10.297 7.254 1 54.06 180 TYR B C 1
ATOM 3021 O O . TYR B 1 180 ? 15.734 -11.469 7.602 1 54.06 180 TYR B O 1
ATOM 3029 N N . LEU B 1 181 ? 14.938 -9.57 7.234 1 50.38 181 LEU B N 1
ATOM 3030 C CA . LEU B 1 181 ? 13.602 -9.984 7.652 1 50.38 181 LEU B CA 1
ATOM 3031 C C . LEU B 1 181 ? 13.031 -11.016 6.691 1 50.38 181 LEU B C 1
ATOM 3033 O O . LEU B 1 181 ? 12.43 -12.008 7.121 1 50.38 181 LEU B O 1
ATOM 3037 N N . VAL B 1 182 ? 13.234 -10.828 5.547 1 51.38 182 VAL B N 1
ATOM 3038 C CA . VAL B 1 182 ? 12.758 -11.773 4.547 1 51.38 182 VAL B CA 1
ATOM 3039 C C . VAL B 1 182 ? 13.508 -13.102 4.688 1 51.38 182 VAL B C 1
ATOM 3041 O O . VAL B 1 182 ? 12.898 -14.172 4.66 1 51.38 182 VAL B O 1
ATOM 3044 N N . ILE B 1 183 ? 14.789 -12.992 4.891 1 52.66 183 ILE B N 1
ATOM 3045 C CA . ILE B 1 183 ? 15.602 -14.188 5.094 1 52.66 183 ILE B CA 1
ATOM 3046 C C . ILE B 1 183 ? 15.141 -14.906 6.359 1 52.66 183 ILE B C 1
ATOM 3048 O O . ILE B 1 183 ? 15.023 -16.141 6.375 1 52.66 183 ILE B O 1
ATOM 3052 N N . LEU B 1 184 ? 14.914 -14.18 7.301 1 48.03 184 LEU B N 1
ATOM 3053 C CA . LEU B 1 184 ? 14.453 -14.75 8.562 1 48.03 184 LEU B CA 1
ATOM 3054 C C . LEU B 1 184 ? 13.117 -15.461 8.383 1 48.03 184 LEU B C 1
ATOM 3056 O O . LEU B 1 184 ? 12.898 -16.547 8.938 1 48.03 184 LEU B O 1
ATOM 3060 N N . LEU B 1 185 ? 12.367 -14.914 7.68 1 43.53 185 LEU B N 1
ATOM 3061 C CA . LEU B 1 185 ? 11.062 -15.516 7.426 1 43.53 185 LEU B CA 1
ATOM 3062 C C . LEU B 1 185 ? 11.203 -16.812 6.625 1 43.53 185 LEU B C 1
ATOM 3064 O O . LEU B 1 185 ? 10.508 -17.797 6.895 1 43.53 185 LEU B O 1
ATOM 3068 N N . VAL B 1 186 ? 12.086 -16.875 5.715 1 44.88 186 VAL B N 1
ATOM 3069 C CA . VAL B 1 186 ? 12.32 -18.078 4.922 1 44.88 186 VAL B CA 1
ATOM 3070 C C . VAL B 1 186 ? 12.977 -19.156 5.789 1 44.88 186 VAL B C 1
ATOM 3072 O O . VAL B 1 186 ? 12.664 -20.344 5.664 1 44.88 186 VAL B O 1
ATOM 3075 N N . LYS B 1 187 ? 13.875 -18.688 6.543 1 48.34 187 LYS B N 1
ATOM 3076 C CA . LYS B 1 187 ? 14.562 -19.641 7.418 1 48.34 187 LYS B CA 1
ATOM 3077 C C . LYS B 1 187 ? 13.594 -20.281 8.398 1 48.34 187 LYS B C 1
ATOM 3079 O O . LYS B 1 187 ? 13.758 -21.453 8.773 1 48.34 187 LYS B O 1
ATOM 3084 N N . ILE B 1 188 ? 12.734 -19.594 8.734 1 39.84 188 ILE B N 1
ATOM 3085 C CA . ILE B 1 188 ? 11.766 -20.156 9.664 1 39.84 188 ILE B CA 1
ATOM 3086 C C . ILE B 1 188 ? 10.898 -21.203 8.938 1 39.84 188 ILE B C 1
ATOM 3088 O O . ILE B 1 188 ? 10.422 -22.156 9.555 1 39.84 188 ILE B O 1
ATOM 3092 N N . THR B 1 189 ? 10.789 -21.047 7.852 1 36.69 189 THR B N 1
ATOM 3093 C CA . THR B 1 189 ? 9.898 -21.969 7.141 1 36.69 189 THR B CA 1
ATOM 3094 C C . THR B 1 189 ? 10.648 -23.219 6.699 1 36.69 189 THR B C 1
ATOM 3096 O O . THR B 1 189 ? 10.031 -24.219 6.336 1 36.69 189 THR B O 1
ATOM 3099 N N . ILE B 1 190 ? 11.914 -23.062 6.57 1 37.81 190 ILE B N 1
ATOM 3100 C CA . ILE B 1 190 ? 12.648 -24.281 6.289 1 37.81 190 ILE B CA 1
ATOM 3101 C C . ILE B 1 190 ? 13.016 -24.984 7.598 1 37.81 190 ILE B C 1
ATOM 3103 O O . ILE B 1 190 ? 13.492 -24.344 8.539 1 37.81 190 ILE B O 1
#

Nearest PDB structures (foldseek):
  5tml-assembly1_B  TM=4.270E-01  e=9.073E+00  Homo sapiens

Sequence (380 aa):
MIFMFLVIAIAVVLQIALISVFIGAGVYYLAEFVEEHTALTKKVIKWTIHVVIICHIGLYVFDNLPLTLIALGLLSHIVYYFLLTDFPHFNLTSLSFISSIILLIGNHVLAFKFFRQRYTTLSEVFSYFTVCLWMVPFMFILSLSANDNTLPITNVDDNVVSHYFTNRKRSYKIKNLFTYLVILLVKITIMIFMFLVIAIAVVLQIALISVFIGAGVYYLAEFVEEHTALTKKVIKWTIHVVIICHIGLYVFDNLPLTLIALGLLSHIVYYFLLTDFPHFNLTSLSFISSIILLIGNHVLAFKFFRQRYTTLSEVFSYFTVCLWMVPFMFILSLSANDNTLPITNVDDNVVSHYFTNRKRSYKIKNLFTYLVILLVKITI

Organism: Acyrthosiphon pisum (NCBI:txid7029)

Secondary structure (DSSP, 8-state):
-HHHHHHHHHHHHHHHHHHHHHHHHHHHHHHHHHHHTHHHHHHHHHHHHHHHHHHHHHHHHHH---HHHHHHHHHHHHHHHHHHHTTTS--TTSHHHHHHHHHHHHHHHHHHHHHHHHT--HHHHHHHIIIIIIHHHHHHHHHHHHHHHTS--------HHHHHHHHHHHHHHHHHHHHHHHHHHHHHH-/-HHHHHHHHHHHHHHHHHHHHHHHHHHHHHHHHHHHTHHHHHHHHHHHHHHHHHHHHHHHHHH---HHHHHHHHHHHHHHHHHHHTTTS--TTSHHHHHHHHHHHHHHHHHHHHHHHTT--HHHHHHHIIIIIIHHHHHHHHHHHHHHHTS------S-HHHHHHHHHHHHHHHHHHHHHHHHHHHHHH-

Solvent-accessible surface area (backbone atoms only — not comparable to full-atom values): 20143 Å² total; per-residue (Å²): 95,65,44,52,52,53,44,34,53,53,26,52,54,52,48,52,51,50,49,50,46,16,48,51,34,19,52,49,50,51,24,52,49,33,50,76,35,46,70,60,44,51,51,49,51,53,51,50,48,52,53,41,48,51,49,42,52,41,32,39,75,60,44,62,48,60,64,68,60,41,50,52,51,49,51,39,50,52,33,47,52,57,46,54,71,39,60,56,57,71,56,80,81,35,69,47,44,48,50,39,53,53,43,52,52,51,49,50,55,49,49,51,55,51,46,67,73,64,72,58,54,69,63,55,52,52,17,46,41,43,48,72,61,40,46,63,58,50,54,53,60,42,34,53,63,34,34,67,68,64,55,74,71,75,78,70,85,76,66,75,68,54,55,64,49,47,63,56,42,50,63,40,44,57,52,43,49,53,49,47,50,53,49,50,56,50,51,67,71,98,96,65,44,53,52,51,45,35,52,54,25,51,54,52,48,52,52,51,48,50,46,16,48,52,34,19,51,48,50,50,24,50,48,33,50,76,36,46,70,60,45,52,51,50,52,53,51,49,48,51,53,40,47,51,48,43,52,42,32,39,75,59,43,62,47,60,62,68,59,41,50,52,53,48,51,38,51,52,36,48,52,57,46,54,71,40,59,56,58,70,56,80,83,36,69,49,44,47,49,38,53,54,41,50,53,51,48,51,54,50,48,51,56,53,46,66,72,65,73,57,54,68,63,56,52,54,16,46,42,43,50,71,61,39,46,62,59,50,54,53,59,42,34,52,62,35,33,68,68,65,56,74,72,75,77,71,84,76,67,74,66,55,56,63,49,46,62,56,42,50,64,41,43,56,52,44,48,53,50,46,51,52,49,50,54,50,52,67,72,97

Radius of gyration: 25.53 Å; Cα contacts (8 Å, |Δi|>4): 276; chains: 2; bounding box: 65×63×50 Å

InterPro domains:
  IPR007277 Svp26/Tex261 [PF04148] (1-168)
  IPR007277 Svp26/Tex261 [PTHR13144] (1-172)